Protein AF-A0A3G1KU27-F1 (afdb_monomer_lite)

Organism: Formimonas warabiya (NCBI:txid1761012)

Foldseek 3Di:
DDPPDVVVLVVVLVVCVVVVVLVVSVVSLVVSLVVCPPDDCLVVQLVSLQVVLVSCVVVLVQVSSLVSLQSSVVSVHPVVVSVVCQCVPFPVVCPVLLQVLLVVLCVLCVVQEADDDDHLVLQQWGWGDSDLFKTWIAGNVVRHTPGMGGNCCLVVVPAEDAPPDFPDPPFAEEEEQPLDLVVVSNHVVNQPPHQAEYEHCCCSHNSSCSSRPPCSVSRNRYHYYPHLVSVLVVCQVCLQDDQGPRYDDDDPVVVVVVVVSSVVSVVQCVDPVNPDPHPDDDDDPDDPDPVVVVVVVVVVVVVPPD

Secondary structure (DSSP, 8-state):
-----HHHHHHHHHHHHHTT-HHHHHHHHHHHHHHHTTSS-HHHHHHHHHHHHHHHHHTT-HHHHHHHHHHHHHTTSSHHHHHHHHIIIIIGGGHHHHHHHHHHHHHHHTTTEESPPPPGGG-SEEEEEEETTEEEEEETTTTEEEEEEEHHHHHHT--PPP--S-S-TTS-EEEES---HHHHHHHHGGGTTS-EEEE-S-HHHHHHGGGSTTTHHHHTTEEEESSHHHHHHHHHH-TTSPPP-EEES--HHHHHHHHHHHHHHHHHHTSTTT--SSS--------TTTHHHHHHHHHHHHHH--

pLDDT: mean 85.69, std 13.05, range [35.94, 98.38]

Sequence (306 aa):
MMNIDIDKGFDRINDFIQNGKIYEACAEFQNLIKIADTEKDKEHLAIFYYEYAILLFHNKSYEESVKMLIAAYDLDYMKDQILEMIYDCFIDPNKEEFEDTYKINLQAFDSNYFGEKIVFKDLLLDFIPVTDNRYFVFDKEENSFKGLLDITDIKEGTKQYVVENLQDEFSDFLFVDIWDVRKLNQYKQSLQGYGIYCLMNYPGKMLAFLKIPSIISFFSDMIVFGSDEKLYHYFYNRKEVYLPRNIAGLDQSRRAEINELIDKIHQYRLTPEGRTDSNVLLSICIPSYNRGHRALESVYSLQNMK

Radius of gyration: 28.03 Å; chains: 1; bounding box: 60×52×94 Å

Structure (mmCIF, N/CA/C/O backbone):
data_AF-A0A3G1KU27-F1
#
_entry.id   AF-A0A3G1KU27-F1
#
loop_
_atom_site.group_PDB
_atom_site.id
_atom_site.type_symbol
_atom_site.label_atom_id
_atom_site.label_alt_id
_atom_site.label_comp_id
_atom_site.label_asym_id
_atom_site.label_entity_id
_atom_site.label_seq_id
_atom_site.pdbx_PDB_ins_code
_atom_site.Cartn_x
_atom_site.Cartn_y
_atom_site.Cartn_z
_atom_site.occupancy
_atom_site.B_iso_or_equiv
_atom_site.auth_seq_id
_atom_site.auth_comp_id
_atom_site.auth_asym_id
_atom_site.auth_atom_id
_atom_site.pdbx_PDB_model_num
ATOM 1 N N . MET A 1 1 ? 15.320 26.236 -33.649 1.00 35.94 1 MET A N 1
ATOM 2 C CA . MET A 1 1 ? 14.873 24.960 -33.055 1.00 35.94 1 MET A CA 1
ATOM 3 C C . MET A 1 1 ? 15.364 23.857 -33.964 1.00 35.94 1 MET A C 1
ATOM 5 O O . MET A 1 1 ? 15.039 23.879 -35.143 1.00 35.94 1 MET A O 1
ATOM 9 N N . MET A 1 2 ? 16.262 23.013 -33.469 1.00 36.03 2 MET A N 1
ATOM 10 C CA . MET A 1 2 ? 16.854 21.930 -34.246 1.00 36.03 2 MET A CA 1
ATOM 11 C C . MET A 1 2 ? 15.900 20.739 -34.149 1.00 36.03 2 MET A C 1
ATOM 13 O O . MET A 1 2 ? 15.701 20.229 -33.052 1.00 36.03 2 MET A O 1
ATOM 17 N N . ASN A 1 3 ? 15.275 20.356 -35.266 1.00 43.47 3 ASN A N 1
ATOM 18 C CA . ASN A 1 3 ? 14.568 19.080 -35.386 1.00 43.47 3 ASN A CA 1
ATOM 19 C C . ASN A 1 3 ? 15.622 17.984 -35.204 1.00 43.47 3 ASN A C 1
ATOM 21 O O . ASN A 1 3 ? 16.373 17.688 -36.136 1.00 43.47 3 ASN A O 1
ATOM 25 N N . ILE A 1 4 ? 15.761 17.466 -33.986 1.00 54.78 4 ILE A N 1
ATOM 26 C CA . ILE A 1 4 ? 16.507 16.233 -33.763 1.00 54.78 4 ILE A CA 1
ATOM 27 C C . ILE A 1 4 ? 15.584 15.124 -34.246 1.00 54.78 4 ILE A C 1
ATOM 29 O O . ILE A 1 4 ? 14.514 14.899 -33.696 1.00 54.78 4 ILE A O 1
ATOM 33 N N . ASP A 1 5 ? 15.998 14.524 -35.350 1.00 72.56 5 ASP A N 1
ATOM 34 C CA . ASP A 1 5 ? 15.375 13.362 -35.956 1.00 72.56 5 ASP A CA 1
ATOM 35 C C . ASP A 1 5 ? 15.600 12.164 -35.023 1.00 72.56 5 ASP A C 1
ATOM 37 O O . ASP A 1 5 ? 16.751 11.779 -34.791 1.00 72.56 5 ASP A O 1
ATOM 41 N N . ILE A 1 6 ? 14.525 11.651 -34.418 1.00 70.62 6 ILE A N 1
ATOM 42 C CA . ILE A 1 6 ? 14.570 10.578 -33.412 1.00 70.62 6 ILE A CA 1
ATOM 43 C C . ILE A 1 6 ? 15.270 9.337 -33.982 1.00 70.62 6 ILE A C 1
ATOM 45 O O . ILE A 1 6 ? 16.094 8.737 -33.290 1.00 70.62 6 ILE A O 1
ATOM 49 N N . ASP A 1 7 ? 15.062 9.042 -35.267 1.00 72.44 7 ASP A N 1
ATOM 50 C CA . ASP A 1 7 ? 15.690 7.920 -35.973 1.00 72.44 7 ASP A CA 1
ATOM 51 C C . ASP A 1 7 ? 17.223 8.042 -35.989 1.00 72.44 7 ASP A C 1
ATOM 53 O O . ASP A 1 7 ? 17.948 7.096 -35.680 1.00 72.44 7 ASP A O 1
ATOM 57 N N . LYS A 1 8 ? 17.751 9.252 -36.221 1.00 79.69 8 LYS A N 1
ATOM 58 C CA . LYS A 1 8 ? 19.203 9.513 -36.139 1.00 79.69 8 LYS A CA 1
ATOM 59 C C . LYS A 1 8 ? 19.731 9.458 -34.710 1.00 79.69 8 LYS A C 1
ATOM 61 O O . LYS A 1 8 ? 20.927 9.257 -34.494 1.00 79.69 8 LYS A O 1
ATOM 66 N N . GLY A 1 9 ? 18.868 9.699 -33.728 1.00 80.50 9 GLY A N 1
ATOM 67 C CA . GLY A 1 9 ? 19.166 9.463 -32.321 1.00 80.50 9 GLY A CA 1
ATOM 68 C C . GLY A 1 9 ? 19.422 7.982 -32.051 1.00 80.50 9 GLY A C 1
ATOM 69 O O . GLY A 1 9 ? 20.462 7.638 -31.489 1.00 80.50 9 GLY A O 1
ATOM 70 N N . PHE A 1 10 ? 18.531 7.111 -32.529 1.00 75.19 10 PHE A N 1
ATOM 71 C CA . PHE A 1 10 ? 18.668 5.659 -32.398 1.00 75.19 10 PHE A CA 1
ATOM 72 C C . PHE A 1 10 ? 19.908 5.105 -33.095 1.00 75.19 10 PHE A C 1
ATOM 74 O O . PHE A 1 10 ? 20.623 4.298 -32.503 1.00 75.19 10 PHE A O 1
ATOM 81 N N . ASP A 1 11 ? 20.225 5.578 -34.301 1.00 83.44 11 ASP A N 1
ATOM 82 C CA . ASP A 1 11 ? 21.450 5.165 -34.996 1.00 83.44 11 ASP A CA 1
ATOM 83 C C . ASP A 1 11 ? 22.709 5.475 -34.168 1.00 83.44 11 ASP A C 1
ATOM 85 O O . ASP A 1 11 ? 23.617 4.648 -34.065 1.00 83.44 11 ASP A O 1
ATOM 89 N N . ARG A 1 12 ? 22.751 6.649 -33.523 1.00 85.94 12 ARG A N 1
ATOM 90 C CA . ARG A 1 12 ? 23.871 7.052 -32.656 1.00 85.94 12 ARG A CA 1
ATOM 91 C C . ARG A 1 12 ? 23.946 6.221 -31.383 1.00 85.94 12 ARG A C 1
ATOM 93 O O . ARG A 1 12 ? 25.037 5.830 -30.980 1.00 85.94 12 ARG A O 1
ATOM 100 N N . ILE A 1 13 ? 22.803 5.934 -30.770 1.00 84.19 13 ILE A N 1
ATOM 101 C CA . ILE A 1 13 ? 22.718 5.041 -29.612 1.00 84.19 13 ILE A CA 1
ATOM 102 C C . ILE A 1 13 ? 23.256 3.653 -29.968 1.00 84.19 13 ILE A C 1
ATOM 104 O O . ILE A 1 13 ? 24.097 3.121 -29.244 1.00 84.19 13 ILE A O 1
ATOM 108 N N . ASN A 1 14 ? 22.819 3.087 -31.093 1.00 82.00 14 ASN A N 1
ATOM 109 C CA . ASN A 1 14 ? 23.258 1.772 -31.546 1.00 82.00 14 ASN A CA 1
ATOM 110 C C . ASN A 1 14 ? 24.765 1.745 -31.826 1.00 82.00 14 ASN A C 1
ATOM 112 O O . ASN A 1 14 ? 25.441 0.809 -31.398 1.00 82.00 14 ASN A O 1
ATOM 116 N N . ASP A 1 15 ? 25.312 2.783 -32.464 1.00 88.44 15 ASP A N 1
ATOM 117 C CA . ASP A 1 15 ? 26.761 2.928 -32.649 1.00 88.44 15 ASP A CA 1
ATOM 118 C C . ASP A 1 15 ? 27.500 2.991 -31.301 1.00 88.44 15 ASP A C 1
ATOM 120 O O . ASP A 1 15 ? 28.511 2.314 -31.105 1.00 88.44 15 ASP A O 1
ATOM 124 N N . PHE A 1 16 ? 26.985 3.741 -30.324 1.00 88.25 16 PHE A N 1
ATOM 125 C CA . PHE A 1 16 ? 27.579 3.789 -28.990 1.00 88.25 16 PHE A CA 1
ATOM 126 C C . PHE A 1 16 ? 27.557 2.429 -28.290 1.00 88.25 16 PHE A C 1
ATOM 128 O O . PHE A 1 16 ? 28.590 2.011 -27.762 1.00 88.25 16 PHE A O 1
ATOM 135 N N . ILE A 1 17 ? 26.435 1.708 -28.333 1.00 82.31 17 ILE A N 1
ATOM 136 C CA . ILE A 1 17 ? 26.312 0.367 -27.745 1.00 82.31 17 ILE A CA 1
ATOM 137 C C . ILE A 1 17 ? 27.295 -0.604 -28.411 1.00 82.31 17 ILE A C 1
ATOM 139 O O . ILE A 1 17 ? 28.055 -1.274 -27.712 1.00 82.31 17 ILE A O 1
ATOM 143 N N . GLN A 1 18 ? 27.345 -0.641 -29.748 1.00 85.00 18 GLN A N 1
ATOM 144 C CA . GLN A 1 18 ? 28.255 -1.518 -30.498 1.00 85.00 18 GLN A CA 1
ATOM 145 C C . GLN A 1 18 ? 29.732 -1.234 -30.197 1.00 85.00 18 GLN A C 1
ATOM 147 O O . GLN A 1 18 ? 30.550 -2.152 -30.179 1.00 85.00 18 GLN A O 1
ATOM 152 N N . ASN A 1 19 ? 30.071 0.024 -29.909 1.00 87.50 19 ASN A N 1
ATOM 153 C CA . ASN A 1 19 ? 31.423 0.446 -29.552 1.00 87.50 19 ASN A CA 1
ATOM 154 C C . ASN A 1 19 ? 31.713 0.407 -28.036 1.00 87.50 19 ASN A C 1
ATOM 156 O O . ASN A 1 19 ? 32.759 0.897 -27.606 1.00 87.50 19 ASN A O 1
ATOM 160 N N . GLY A 1 20 ? 30.809 -0.137 -27.210 1.00 82.38 20 GLY A N 1
ATOM 161 C CA . GLY A 1 20 ? 30.979 -0.232 -25.753 1.00 82.38 20 GLY A CA 1
ATOM 162 C C . GLY A 1 20 ? 30.915 1.109 -25.004 1.00 82.38 20 GLY A C 1
ATOM 163 O O . GLY A 1 20 ? 31.308 1.188 -23.840 1.00 82.38 20 GLY A O 1
ATOM 164 N N . LYS A 1 21 ? 30.420 2.170 -25.648 1.00 86.19 21 LYS A N 1
ATOM 165 C CA . LYS A 1 21 ? 30.269 3.531 -25.107 1.00 86.19 21 LYS A CA 1
ATOM 166 C C . LYS A 1 21 ? 28.936 3.690 -24.377 1.00 86.19 21 LYS A C 1
ATOM 168 O O . LYS A 1 21 ? 28.044 4.427 -24.788 1.00 86.19 21 LYS A O 1
ATOM 173 N N . ILE A 1 22 ? 28.779 2.928 -23.299 1.00 79.50 22 ILE A N 1
ATOM 174 C CA . ILE A 1 22 ? 27.507 2.796 -22.577 1.00 79.50 22 ILE A CA 1
ATOM 175 C C . ILE A 1 22 ? 27.046 4.128 -21.973 1.00 79.50 22 ILE A C 1
ATOM 177 O O . ILE A 1 22 ? 25.865 4.451 -22.041 1.00 79.50 22 ILE A O 1
ATOM 181 N N . TYR A 1 23 ? 27.957 4.933 -21.420 1.00 81.81 23 TYR A N 1
ATOM 182 C CA . TYR A 1 23 ? 27.595 6.216 -20.809 1.00 81.81 23 TYR A CA 1
ATOM 183 C C . TYR A 1 23 ? 27.079 7.221 -21.841 1.00 81.81 23 TYR A C 1
ATOM 185 O O . TYR A 1 23 ? 26.105 7.927 -21.585 1.00 81.81 23 TYR A O 1
ATOM 193 N N . GLU A 1 24 ? 27.709 7.268 -23.011 1.00 85.25 24 GLU A N 1
ATOM 194 C CA . GLU A 1 24 ? 27.294 8.105 -24.130 1.00 85.25 24 GLU A CA 1
ATOM 195 C C . GLU A 1 24 ? 25.955 7.643 -24.702 1.00 85.25 24 GLU A C 1
ATOM 197 O O . GLU A 1 24 ? 25.100 8.485 -24.975 1.00 85.25 24 GLU A O 1
ATOM 202 N N . ALA A 1 25 ? 25.737 6.325 -24.794 1.00 81.62 25 ALA A N 1
ATOM 203 C CA . ALA A 1 25 ? 24.431 5.769 -25.126 1.00 81.62 25 ALA A CA 1
ATOM 204 C C . ALA A 1 25 ? 23.375 6.260 -24.126 1.00 81.62 25 ALA A C 1
ATOM 206 O O . ALA A 1 25 ? 22.407 6.889 -24.540 1.00 81.62 25 ALA A O 1
ATOM 207 N N . CYS A 1 26 ? 23.584 6.070 -22.817 1.00 77.94 26 CYS A N 1
ATOM 208 C CA . CYS A 1 26 ? 22.651 6.509 -21.771 1.00 77.94 26 CYS A CA 1
ATOM 209 C C . CYS A 1 26 ? 22.360 8.020 -21.815 1.00 77.94 26 CYS A C 1
ATOM 211 O O . CYS A 1 26 ? 21.219 8.442 -21.620 1.00 77.94 26 CYS A O 1
ATOM 213 N N . ALA A 1 27 ? 23.375 8.849 -22.069 1.00 84.12 27 ALA A N 1
ATOM 214 C CA . ALA A 1 27 ? 23.204 10.296 -22.177 1.00 84.12 27 ALA A CA 1
ATOM 215 C C . ALA A 1 27 ? 22.364 10.683 -23.405 1.00 84.12 27 ALA A C 1
ATOM 217 O O . ALA A 1 27 ? 21.483 11.540 -23.307 1.00 84.12 27 ALA A O 1
ATOM 218 N N . GLU A 1 28 ? 22.604 10.033 -24.547 1.00 84.44 28 GLU A N 1
ATOM 219 C CA . GLU A 1 28 ? 21.802 10.235 -25.754 1.00 84.44 28 GLU A CA 1
ATOM 220 C C . GLU A 1 28 ? 20.365 9.744 -25.544 1.00 84.44 28 GLU A C 1
ATOM 222 O O . GLU A 1 28 ? 19.430 10.465 -25.897 1.00 84.44 28 GLU A O 1
ATOM 227 N N . PHE A 1 29 ? 20.180 8.604 -24.860 1.00 80.00 29 PHE A N 1
ATOM 228 C CA . PHE A 1 29 ? 18.868 8.137 -24.418 1.00 80.00 29 PHE A CA 1
ATOM 229 C C . PHE A 1 29 ? 18.141 9.270 -23.643 1.00 80.00 29 PHE A C 1
ATOM 231 O O . PHE A 1 29 ? 17.074 9.744 -24.044 1.00 80.00 29 PHE A O 1
ATOM 238 N N . GLN A 1 30 ? 18.729 9.797 -22.571 1.00 78.81 30 GLN A N 1
ATOM 239 C CA . GLN A 1 30 ? 18.086 10.846 -21.764 1.00 78.81 30 GLN A CA 1
ATOM 240 C C . GLN A 1 30 ? 17.722 12.118 -22.546 1.00 78.81 30 GLN A C 1
ATOM 242 O O . GLN A 1 30 ? 16.742 12.791 -22.210 1.00 78.81 30 GLN A O 1
ATOM 247 N N . ASN A 1 31 ? 18.504 12.473 -23.566 1.00 81.19 31 ASN A N 1
ATOM 248 C CA . ASN A 1 31 ? 18.214 13.626 -24.411 1.00 81.19 31 ASN A CA 1
ATOM 249 C C . ASN A 1 31 ? 16.997 13.385 -25.309 1.00 81.19 31 ASN A C 1
ATOM 251 O O . ASN A 1 31 ? 16.164 14.282 -25.430 1.00 81.19 31 ASN A O 1
ATOM 255 N N . LEU A 1 32 ? 16.865 12.189 -25.890 1.00 77.12 32 LEU A N 1
ATOM 256 C CA . LEU A 1 32 ? 15.729 11.846 -26.748 1.00 77.12 32 LEU A CA 1
ATOM 257 C C . LEU A 1 32 ? 14.405 11.820 -25.975 1.00 77.12 32 LEU A C 1
ATOM 259 O O . LEU A 1 32 ? 13.424 12.370 -26.473 1.00 77.12 32 LEU A O 1
ATOM 263 N N . ILE A 1 33 ? 14.388 11.314 -24.732 1.00 74.50 33 ILE A N 1
ATOM 264 C CA . ILE A 1 33 ? 13.186 11.335 -23.868 1.00 74.50 33 ILE A CA 1
ATOM 265 C C . ILE A 1 33 ? 12.623 12.753 -23.735 1.00 74.50 33 ILE A C 1
ATOM 267 O O . ILE A 1 33 ? 11.424 12.971 -23.884 1.00 74.50 33 ILE A O 1
ATOM 271 N N . LYS A 1 34 ? 13.491 13.738 -23.471 1.00 76.06 34 LYS A N 1
ATOM 272 C CA . LYS A 1 34 ? 13.074 15.135 -23.262 1.00 76.06 34 LYS A CA 1
ATOM 273 C C . LYS A 1 34 ? 12.456 15.767 -24.508 1.00 76.06 34 LYS A C 1
ATOM 275 O O . LYS A 1 34 ? 11.727 16.746 -24.388 1.00 76.06 34 LYS A O 1
ATOM 280 N N . ILE A 1 35 ? 12.799 15.263 -25.691 1.00 72.31 35 ILE A N 1
ATOM 281 C CA . ILE A 1 35 ? 12.358 15.805 -26.979 1.00 72.31 35 ILE A CA 1
ATOM 282 C C . ILE A 1 35 ? 11.055 15.125 -27.428 1.00 72.31 35 ILE A C 1
ATOM 284 O O . ILE A 1 35 ? 10.151 15.804 -27.913 1.00 72.31 35 ILE A O 1
ATOM 288 N N . ALA A 1 36 ? 10.936 13.810 -27.220 1.00 65.50 36 ALA A N 1
ATOM 289 C CA . ALA A 1 36 ? 9.804 12.989 -27.660 1.00 65.50 36 ALA A CA 1
ATOM 290 C C . ALA A 1 36 ? 8.456 13.319 -26.976 1.00 65.50 36 ALA A C 1
ATOM 292 O O . ALA A 1 36 ? 7.399 12.949 -27.483 1.00 65.50 36 ALA A O 1
ATOM 293 N N . ASP A 1 37 ? 8.465 14.060 -25.865 1.00 63.25 37 ASP A N 1
ATOM 294 C CA . ASP A 1 37 ? 7.280 14.434 -25.069 1.00 63.25 37 ASP A CA 1
ATOM 295 C C . ASP A 1 37 ? 6.324 15.445 -25.765 1.00 63.25 37 ASP A C 1
ATOM 297 O O . ASP A 1 37 ? 5.385 15.951 -25.160 1.00 63.25 37 ASP A O 1
ATOM 301 N N . THR A 1 38 ? 6.541 15.778 -27.047 1.00 60.56 38 THR A N 1
ATOM 302 C CA . THR A 1 38 ? 5.885 16.913 -27.739 1.00 60.56 38 THR A CA 1
ATOM 303 C C . THR A 1 38 ? 4.943 16.550 -28.906 1.00 60.56 38 THR A C 1
ATOM 305 O O . THR A 1 38 ? 4.697 17.375 -29.775 1.00 60.56 38 THR A O 1
ATOM 308 N N . GLU A 1 39 ? 4.310 15.371 -28.863 1.00 55.62 39 GLU A N 1
ATOM 309 C CA . GLU A 1 39 ? 3.264 14.871 -29.792 1.00 55.62 39 GLU A CA 1
ATOM 310 C C . GLU A 1 39 ? 3.726 14.312 -31.157 1.00 55.62 39 GLU A C 1
ATOM 312 O O . GLU A 1 39 ? 3.732 15.003 -32.173 1.00 55.62 39 GLU A O 1
ATOM 317 N N . LYS A 1 40 ? 3.986 12.994 -31.179 1.00 54.94 40 LYS A N 1
ATOM 318 C CA . LYS A 1 40 ? 3.601 11.987 -32.210 1.00 54.94 40 LYS A CA 1
ATOM 319 C C . LYS A 1 40 ? 4.294 10.633 -32.004 1.00 54.94 40 LYS A C 1
ATOM 321 O O . LYS A 1 40 ? 3.923 9.664 -32.655 1.00 54.94 40 LYS A O 1
ATOM 326 N N . ASP A 1 41 ? 5.210 10.549 -31.045 1.00 69.56 41 ASP A N 1
ATOM 327 C CA . ASP A 1 41 ? 6.170 9.449 -30.924 1.00 69.56 41 ASP A CA 1
ATOM 328 C C . ASP A 1 41 ? 5.937 8.518 -29.734 1.00 69.56 41 ASP A C 1
ATOM 330 O O . ASP A 1 41 ? 6.886 7.960 -29.203 1.00 69.56 41 ASP A O 1
ATOM 334 N N . LYS A 1 42 ? 4.691 8.312 -29.286 1.00 73.88 42 LYS A N 1
ATOM 335 C CA . LYS A 1 42 ? 4.436 7.420 -28.135 1.00 73.88 42 LYS A CA 1
ATOM 336 C C . LYS A 1 42 ? 4.941 5.995 -28.372 1.00 73.88 42 LYS A C 1
ATOM 338 O O . LYS A 1 42 ? 5.500 5.406 -27.460 1.00 73.88 42 LYS A O 1
ATOM 343 N N . GLU A 1 43 ? 4.787 5.474 -29.587 1.00 79.06 43 GLU A N 1
ATOM 344 C CA . GLU A 1 43 ? 5.274 4.139 -29.952 1.00 79.06 43 GLU A CA 1
ATOM 345 C C . GLU A 1 43 ? 6.810 4.080 -29.951 1.00 79.06 43 GLU A C 1
ATOM 347 O O . GLU A 1 43 ? 7.388 3.241 -29.263 1.00 79.06 43 GLU A O 1
ATOM 352 N N . HIS A 1 44 ? 7.481 5.029 -30.614 1.00 77.06 44 HIS A N 1
ATOM 353 C CA . HIS A 1 44 ? 8.946 5.132 -30.593 1.00 77.06 44 HIS A CA 1
ATOM 354 C C . HIS A 1 44 ? 9.494 5.346 -29.180 1.00 77.06 44 HIS A C 1
ATOM 356 O O . HIS A 1 44 ? 10.505 4.754 -28.819 1.00 77.06 44 HIS A O 1
ATOM 362 N N . LEU A 1 45 ? 8.817 6.156 -28.366 1.00 80.75 45 LEU A N 1
ATOM 363 C CA . LEU A 1 45 ? 9.182 6.419 -26.980 1.00 80.75 45 LEU A CA 1
ATOM 364 C C . LEU A 1 45 ? 9.016 5.171 -26.104 1.00 80.75 45 LEU A C 1
ATOM 366 O O . LEU A 1 45 ? 9.824 4.936 -25.210 1.00 80.75 45 LEU A O 1
ATOM 370 N N . ALA A 1 46 ? 8.004 4.348 -26.367 1.00 88.75 46 ALA A N 1
ATOM 371 C CA . ALA A 1 46 ? 7.803 3.111 -25.630 1.00 88.75 46 ALA A CA 1
ATOM 372 C C . ALA A 1 46 ? 8.852 2.046 -25.987 1.00 88.75 46 ALA A C 1
ATOM 374 O O . ALA A 1 46 ? 9.443 1.457 -25.081 1.00 88.75 46 ALA A O 1
ATOM 375 N N . ILE A 1 47 ? 9.158 1.880 -27.283 1.00 86.69 47 ILE A N 1
ATOM 376 C CA . ILE A 1 47 ? 10.281 1.052 -27.763 1.00 86.69 47 ILE A CA 1
ATOM 377 C C . ILE A 1 47 ? 11.577 1.520 -27.104 1.00 86.69 47 ILE A C 1
ATOM 379 O O . ILE A 1 47 ? 12.333 0.737 -26.538 1.00 86.69 47 ILE A O 1
ATOM 383 N N . PHE A 1 48 ? 11.804 2.828 -27.131 1.00 83.12 48 PHE A N 1
ATOM 384 C CA . PHE A 1 48 ? 12.965 3.461 -26.544 1.00 83.12 48 PHE A CA 1
ATOM 385 C C . PHE A 1 48 ? 13.107 3.150 -25.047 1.00 83.12 48 PHE A C 1
ATOM 387 O O . PHE A 1 48 ? 14.190 2.778 -24.595 1.00 83.12 48 PHE A O 1
ATOM 394 N N . TYR A 1 49 ? 12.029 3.299 -24.271 1.00 89.88 49 TYR A N 1
ATOM 395 C CA . TYR A 1 49 ? 12.053 3.018 -22.840 1.00 89.88 49 TYR A CA 1
ATOM 396 C C . TYR A 1 49 ? 12.369 1.549 -22.577 1.00 89.88 49 TYR A C 1
ATOM 398 O O . TYR A 1 49 ? 13.166 1.250 -21.689 1.00 89.88 49 TYR A O 1
ATOM 406 N N . TYR A 1 50 ? 11.799 0.645 -23.372 1.00 93.56 50 TYR A N 1
ATOM 407 C CA . TYR A 1 50 ? 12.075 -0.778 -23.268 1.00 93.56 50 TYR A CA 1
ATOM 408 C C . TYR A 1 50 ? 13.551 -1.097 -23.545 1.00 93.56 50 TYR A C 1
ATOM 410 O O . TYR A 1 50 ? 14.224 -1.651 -22.680 1.00 93.56 50 TYR A O 1
ATOM 418 N N . GLU A 1 51 ? 14.095 -0.675 -24.688 1.00 88.94 51 GLU A N 1
ATOM 419 C CA . GLU A 1 51 ? 15.502 -0.914 -25.049 1.00 88.94 51 GLU A CA 1
ATOM 420 C C . GLU A 1 51 ? 16.468 -0.307 -24.021 1.00 88.94 51 GLU A C 1
ATOM 422 O O . GLU A 1 51 ? 17.454 -0.929 -23.611 1.00 88.94 51 GLU A O 1
ATOM 427 N N . TYR A 1 52 ? 16.156 0.898 -23.533 1.00 88.12 52 TYR A N 1
ATOM 428 C CA . TYR A 1 52 ? 16.959 1.535 -22.499 1.00 88.12 52 TYR A CA 1
ATOM 429 C C . TYR A 1 52 ? 16.904 0.768 -21.177 1.00 88.12 52 TYR A C 1
ATOM 431 O O . TYR A 1 52 ? 17.922 0.637 -20.495 1.00 88.12 52 TYR A O 1
ATOM 439 N N . ALA A 1 53 ? 15.740 0.221 -20.823 1.00 94.50 53 ALA A N 1
ATOM 440 C CA . ALA A 1 53 ? 15.602 -0.625 -19.652 1.00 94.50 53 ALA A CA 1
ATOM 441 C C . ALA A 1 53 ? 16.492 -1.867 -19.743 1.00 94.50 53 ALA A C 1
ATOM 443 O O . ALA A 1 53 ? 17.197 -2.167 -18.783 1.00 94.50 53 ALA A O 1
ATOM 444 N N . ILE A 1 54 ? 16.519 -2.547 -20.894 1.00 93.69 54 ILE A N 1
ATOM 445 C CA . ILE A 1 54 ? 17.378 -3.719 -21.115 1.00 93.69 54 ILE A CA 1
ATOM 446 C C . ILE A 1 54 ? 18.857 -3.350 -20.936 1.00 93.69 54 ILE A C 1
ATOM 448 O O . ILE A 1 54 ? 19.597 -4.038 -20.226 1.00 93.69 54 ILE A O 1
ATOM 452 N N . LEU A 1 55 ? 19.289 -2.219 -21.501 1.00 88.81 55 LEU A N 1
ATOM 453 C CA . LEU A 1 55 ? 20.649 -1.715 -21.314 1.00 88.81 55 LEU A CA 1
ATOM 454 C C . LEU A 1 55 ? 20.964 -1.453 -19.831 1.00 88.81 55 LEU A C 1
ATOM 456 O O . LEU A 1 55 ? 22.014 -1.867 -19.334 1.00 88.81 55 LEU A O 1
ATOM 460 N N . LEU A 1 56 ? 20.069 -0.774 -19.110 1.00 91.00 56 LEU A N 1
ATOM 461 C CA . LEU A 1 56 ? 20.227 -0.476 -17.683 1.00 91.00 56 LEU A CA 1
ATOM 462 C C . LEU A 1 56 ? 20.279 -1.754 -16.838 1.00 91.00 56 LEU A C 1
ATOM 464 O O . LEU A 1 56 ? 21.113 -1.853 -15.934 1.00 91.00 56 LEU A O 1
ATOM 468 N N . PHE A 1 57 ? 19.453 -2.747 -17.169 1.00 94.19 57 PHE A N 1
ATOM 469 C CA . PHE A 1 57 ? 19.433 -4.052 -16.516 1.00 94.19 57 PHE A CA 1
ATOM 470 C C . PHE A 1 57 ? 20.787 -4.757 -16.632 1.00 94.19 57 PHE A C 1
ATOM 472 O O . PHE A 1 57 ? 21.370 -5.161 -15.624 1.00 94.19 57 PHE A O 1
ATOM 479 N N . HIS A 1 58 ? 21.350 -4.830 -17.843 1.00 90.94 58 HIS A N 1
ATOM 480 C CA . HIS A 1 58 ? 22.668 -5.432 -18.067 1.00 90.94 58 HIS A CA 1
ATOM 481 C C . HIS A 1 58 ? 23.802 -4.690 -17.346 1.00 90.94 58 HIS A C 1
ATOM 483 O O . HIS A 1 58 ? 24.791 -5.309 -16.949 1.00 90.94 58 HIS A O 1
ATOM 489 N N . ASN A 1 59 ? 23.640 -3.386 -17.111 1.00 89.12 59 ASN A N 1
ATOM 490 C CA . ASN A 1 59 ? 24.567 -2.571 -16.325 1.00 89.12 59 ASN A CA 1
ATOM 491 C C . ASN A 1 59 ? 24.284 -2.587 -14.811 1.00 89.12 59 ASN A C 1
ATOM 493 O O . ASN A 1 59 ? 24.931 -1.854 -14.064 1.00 89.12 59 ASN A O 1
ATOM 497 N N . LYS A 1 60 ? 23.365 -3.443 -14.338 1.00 92.75 60 LYS A N 1
ATOM 498 C CA . LYS A 1 60 ? 22.968 -3.588 -12.924 1.00 92.75 60 LYS A CA 1
ATOM 499 C C . LYS A 1 60 ? 22.337 -2.330 -12.313 1.00 92.75 60 LYS A C 1
ATOM 501 O O . LYS A 1 60 ? 22.259 -2.205 -11.092 1.00 92.75 60 LYS A O 1
ATOM 506 N N . SER A 1 61 ? 21.858 -1.405 -13.141 1.00 92.69 61 SER A N 1
ATOM 507 C CA . SER A 1 61 ? 21.066 -0.245 -12.720 1.00 92.69 61 SER A CA 1
ATOM 508 C C . SER A 1 61 ? 19.592 -0.642 -12.625 1.00 92.69 61 SER A C 1
ATOM 510 O O . SER A 1 61 ? 18.763 -0.216 -13.426 1.00 92.69 61 SER A O 1
ATOM 512 N N . TYR A 1 62 ? 19.276 -1.528 -11.677 1.00 95.44 62 TYR A N 1
ATOM 513 C CA . TYR A 1 62 ? 17.981 -2.211 -11.610 1.00 95.44 62 TYR A CA 1
ATOM 514 C C . TYR A 1 62 ? 16.795 -1.285 -11.347 1.00 95.44 62 TYR A C 1
ATOM 516 O O . TYR A 1 62 ? 15.756 -1.428 -11.985 1.00 95.44 62 TYR A O 1
ATOM 524 N N . GLU A 1 63 ? 16.935 -0.313 -10.447 1.00 95.75 63 GLU A N 1
ATOM 525 C CA . GLU A 1 63 ? 15.849 0.625 -10.163 1.00 95.75 63 GLU A CA 1
ATOM 526 C C . GLU A 1 63 ? 15.488 1.451 -11.401 1.00 95.75 63 GLU A C 1
ATOM 528 O O . GLU A 1 63 ? 14.320 1.554 -11.767 1.00 95.75 63 GLU A O 1
ATOM 533 N N . GLU A 1 64 ? 16.489 2.014 -12.070 1.00 94.12 64 GLU A N 1
ATOM 534 C CA . GLU A 1 64 ? 16.333 2.787 -13.299 1.00 94.12 64 GLU A CA 1
ATOM 535 C C . GLU A 1 64 ? 15.789 1.913 -14.428 1.00 94.12 64 GLU A C 1
ATOM 537 O O . GLU A 1 64 ? 14.896 2.348 -15.151 1.00 94.12 64 GLU A O 1
ATOM 542 N N . SER A 1 65 ? 16.261 0.670 -14.540 1.00 96.56 65 SER A N 1
ATOM 543 C CA . SER A 1 65 ? 15.725 -0.312 -15.481 1.00 96.56 65 SER A CA 1
ATOM 544 C C . SER A 1 65 ? 14.227 -0.519 -15.270 1.00 96.56 65 SER A C 1
ATOM 546 O O . SER A 1 65 ? 13.463 -0.393 -16.222 1.00 96.56 65 SER A O 1
ATOM 548 N N . VAL A 1 66 ? 13.786 -0.798 -14.040 1.00 97.88 66 VAL A N 1
ATOM 549 C CA . VAL A 1 66 ? 12.362 -1.019 -13.750 1.00 97.88 66 VAL A CA 1
ATOM 550 C C . VAL A 1 66 ? 11.549 0.254 -13.996 1.00 97.88 66 VAL A C 1
ATOM 552 O O . VAL A 1 66 ? 10.471 0.165 -14.573 1.00 97.88 66 VAL A O 1
ATOM 555 N N . LYS A 1 67 ? 12.067 1.450 -13.668 1.00 96.81 67 LYS A N 1
ATOM 556 C CA . LYS A 1 67 ? 11.399 2.724 -14.018 1.00 96.81 67 LYS A CA 1
ATOM 557 C C . LYS A 1 67 ? 11.135 2.835 -15.519 1.00 96.81 67 LYS A C 1
ATOM 559 O O . LYS A 1 67 ? 10.057 3.273 -15.908 1.00 96.81 67 LYS A O 1
ATOM 564 N N . MET A 1 68 ? 12.109 2.467 -16.350 1.00 95.62 68 MET A N 1
ATOM 565 C CA . MET A 1 68 ? 11.959 2.524 -17.805 1.00 95.62 68 MET A CA 1
ATOM 566 C C . MET A 1 68 ? 11.004 1.437 -18.322 1.00 95.62 68 MET A C 1
ATOM 568 O O . MET A 1 68 ? 10.166 1.737 -19.165 1.00 95.62 68 MET A O 1
ATOM 572 N N . LEU A 1 69 ? 11.022 0.223 -17.759 1.00 97.88 69 LEU A N 1
ATOM 573 C CA . LEU A 1 69 ? 10.014 -0.804 -18.072 1.00 97.88 69 LEU A CA 1
ATOM 574 C C . LEU A 1 69 ? 8.591 -0.334 -17.749 1.00 97.88 69 LEU A C 1
ATOM 576 O O . LEU A 1 69 ? 7.694 -0.503 -18.567 1.00 97.88 69 LEU A O 1
ATOM 580 N N . ILE A 1 70 ? 8.389 0.295 -16.588 1.00 97.69 70 ILE A N 1
ATOM 581 C CA . ILE A 1 70 ? 7.095 0.870 -16.197 1.00 97.69 70 ILE A CA 1
ATOM 582 C C . ILE A 1 70 ? 6.676 1.960 -17.189 1.00 97.69 70 ILE A C 1
ATOM 584 O O . ILE A 1 70 ? 5.535 1.972 -17.636 1.00 97.69 70 ILE A O 1
ATOM 588 N N . ALA A 1 71 ? 7.600 2.836 -17.593 1.00 94.44 71 ALA A N 1
ATOM 589 C CA . ALA A 1 71 ? 7.310 3.883 -18.569 1.00 94.44 71 ALA A CA 1
ATOM 590 C C . ALA A 1 71 ? 6.902 3.315 -19.944 1.00 94.44 71 ALA A C 1
ATOM 592 O O . ALA A 1 71 ? 5.979 3.835 -20.568 1.00 94.44 71 ALA A O 1
ATOM 593 N N . ALA A 1 72 ? 7.542 2.234 -20.405 1.00 95.38 72 ALA A N 1
ATOM 594 C CA . ALA A 1 72 ? 7.129 1.520 -21.615 1.00 95.38 72 ALA A CA 1
ATOM 595 C C . ALA A 1 72 ? 5.753 0.847 -21.443 1.00 95.38 72 ALA A C 1
ATOM 597 O O . ALA A 1 72 ? 4.890 0.964 -22.314 1.00 95.38 72 ALA A O 1
ATOM 598 N N . TYR A 1 73 ? 5.520 0.203 -20.296 1.00 97.31 73 TYR A N 1
ATOM 599 C CA . TYR A 1 73 ? 4.252 -0.444 -19.957 1.00 97.31 73 TYR A CA 1
ATOM 600 C C . TYR A 1 73 ? 3.080 0.546 -19.949 1.00 97.31 73 TYR A C 1
ATOM 602 O O . TYR A 1 73 ? 2.024 0.266 -20.517 1.00 97.31 73 TYR A O 1
ATOM 610 N N . ASP A 1 74 ? 3.259 1.724 -19.350 1.00 94.56 74 ASP A N 1
ATOM 611 C CA . ASP A 1 74 ? 2.233 2.771 -19.272 1.00 94.56 74 ASP A CA 1
ATOM 612 C C . ASP A 1 74 ? 1.887 3.361 -20.654 1.00 94.56 74 ASP A C 1
ATOM 614 O O . ASP A 1 74 ? 0.799 3.909 -20.847 1.00 94.56 74 ASP A O 1
ATOM 618 N N . LEU A 1 75 ? 2.779 3.198 -21.637 1.00 92.69 75 LEU A N 1
ATOM 619 C CA . LEU A 1 75 ? 2.545 3.516 -23.049 1.00 92.69 75 LEU A CA 1
ATOM 620 C C . LEU A 1 75 ? 1.931 2.352 -23.851 1.00 92.69 75 LEU A C 1
ATOM 622 O O . LEU A 1 75 ? 1.854 2.439 -25.074 1.00 92.69 75 LEU A O 1
ATOM 626 N N . ASP A 1 76 ? 1.456 1.299 -23.180 1.00 94.19 76 ASP A N 1
ATOM 627 C CA . ASP A 1 76 ? 0.818 0.115 -23.781 1.00 94.19 76 ASP A CA 1
ATOM 628 C C . ASP A 1 76 ? 1.750 -0.750 -24.648 1.00 94.19 76 ASP A C 1
ATOM 630 O O . ASP A 1 76 ? 1.299 -1.544 -25.472 1.00 94.19 76 ASP A O 1
ATOM 634 N N . TYR A 1 77 ? 3.065 -0.636 -24.447 1.00 94.75 77 TYR A N 1
ATOM 635 C CA . TYR A 1 77 ? 4.056 -1.381 -25.218 1.00 94.75 77 TYR A CA 1
ATOM 636 C C . TYR A 1 77 ? 4.427 -2.699 -24.548 1.00 94.75 77 TYR A C 1
ATOM 638 O O . TYR A 1 77 ? 4.839 -2.706 -23.392 1.00 94.75 77 TYR A O 1
ATOM 646 N N . MET A 1 78 ? 4.304 -3.807 -25.291 1.00 95.62 78 MET A N 1
ATOM 647 C CA . MET A 1 78 ? 4.781 -5.148 -24.907 1.00 95.62 78 MET A CA 1
ATOM 648 C C . MET A 1 78 ? 4.483 -5.530 -23.446 1.00 95.62 78 MET A C 1
ATOM 650 O O . MET A 1 78 ? 5.327 -6.089 -22.746 1.00 95.62 78 MET A O 1
ATOM 654 N N . LYS A 1 79 ? 3.278 -5.197 -22.965 1.00 96.94 79 LYS A N 1
ATOM 655 C CA . LYS A 1 79 ? 2.914 -5.308 -21.546 1.00 96.94 79 LYS A CA 1
ATOM 656 C C . LYS A 1 79 ? 3.174 -6.695 -20.968 1.00 96.94 79 LYS A C 1
ATOM 658 O O . LYS A 1 79 ? 3.743 -6.794 -19.885 1.00 96.94 79 LYS A O 1
ATOM 663 N N . ASP A 1 80 ? 2.802 -7.739 -21.701 1.00 97.62 80 ASP A N 1
ATOM 664 C CA . ASP A 1 80 ? 2.967 -9.121 -21.252 1.00 97.62 80 ASP A CA 1
ATOM 665 C C . ASP A 1 80 ? 4.448 -9.498 -21.133 1.00 97.62 80 ASP A C 1
ATOM 667 O O . ASP A 1 80 ? 4.848 -10.048 -20.113 1.00 97.62 80 ASP A O 1
ATOM 671 N N . GLN A 1 81 ? 5.283 -9.131 -22.113 1.00 97.81 81 GLN A N 1
ATOM 672 C CA . GLN A 1 81 ? 6.723 -9.414 -22.070 1.00 97.81 81 GLN A CA 1
ATOM 673 C C . GLN A 1 81 ? 7.438 -8.605 -20.985 1.00 97.81 81 GLN A C 1
ATOM 675 O O . GLN A 1 81 ? 8.375 -9.093 -20.355 1.00 97.81 81 GLN A O 1
ATOM 680 N N . ILE A 1 82 ? 7.008 -7.361 -20.757 1.00 98.25 82 ILE A N 1
ATOM 681 C CA . ILE A 1 82 ? 7.532 -6.533 -19.668 1.00 98.25 82 ILE A CA 1
ATOM 682 C C . ILE A 1 82 ? 7.201 -7.170 -18.319 1.00 98.25 82 ILE A C 1
ATOM 684 O O . ILE A 1 82 ? 8.073 -7.249 -17.455 1.00 98.25 82 ILE A O 1
ATOM 688 N N . LEU A 1 83 ? 5.963 -7.635 -18.132 1.00 98.31 83 LEU A N 1
ATOM 689 C CA . LEU A 1 83 ? 5.577 -8.326 -16.907 1.00 98.31 83 LEU A CA 1
ATOM 690 C C . LEU A 1 83 ? 6.339 -9.642 -16.755 1.00 98.31 83 LEU A C 1
ATOM 692 O O . LEU A 1 83 ? 6.901 -9.858 -15.691 1.00 98.31 83 LEU A O 1
ATOM 696 N N . GLU A 1 84 ? 6.435 -10.470 -17.794 1.00 98.25 84 GLU A N 1
ATOM 697 C CA . GLU A 1 84 ? 7.219 -11.714 -17.772 1.00 98.25 84 GLU A CA 1
ATOM 698 C C . GLU A 1 84 ? 8.661 -11.449 -17.317 1.00 98.25 84 GLU A C 1
ATOM 700 O O . GLU A 1 84 ? 9.111 -12.021 -16.328 1.00 98.25 84 GLU A O 1
ATOM 705 N N . MET A 1 85 ? 9.339 -10.470 -17.925 1.00 97.38 85 MET A N 1
ATOM 706 C CA . MET A 1 85 ? 10.687 -10.065 -17.519 1.00 97.38 85 MET A CA 1
ATOM 707 C C . MET A 1 85 ? 10.742 -9.603 -16.055 1.00 97.38 85 MET A C 1
ATOM 709 O O . MET A 1 85 ? 11.666 -9.973 -15.328 1.00 97.38 85 MET A O 1
ATOM 713 N N . ILE A 1 86 ? 9.786 -8.779 -15.610 1.00 98.25 86 ILE A N 1
ATOM 714 C CA . ILE A 1 86 ? 9.737 -8.299 -14.224 1.00 98.25 86 ILE A CA 1
ATOM 715 C C . ILE A 1 86 ? 9.570 -9.471 -13.250 1.00 98.25 86 ILE A C 1
ATOM 717 O O . ILE A 1 86 ? 10.262 -9.524 -12.230 1.00 98.25 86 ILE A O 1
ATOM 721 N N . TYR A 1 87 ? 8.671 -10.406 -13.548 1.00 98.38 87 TYR A N 1
ATOM 722 C CA . TYR A 1 87 ? 8.420 -11.550 -12.682 1.00 98.38 87 TYR A CA 1
ATOM 723 C C . TYR A 1 87 ? 9.631 -12.480 -12.635 1.00 98.38 87 TYR A C 1
ATOM 725 O O . TYR A 1 87 ? 10.137 -12.732 -11.540 1.00 98.38 87 TYR A O 1
ATOM 733 N N . ASP A 1 88 ? 10.163 -12.870 -13.793 1.00 98.25 88 ASP A N 1
ATOM 734 C CA . ASP A 1 88 ? 11.302 -13.784 -13.908 1.00 98.25 88 ASP A CA 1
ATOM 735 C C . ASP A 1 88 ? 12.567 -13.233 -13.240 1.00 98.25 88 ASP A C 1
ATOM 737 O O . ASP A 1 88 ? 13.322 -13.971 -12.604 1.00 98.25 88 ASP A O 1
ATOM 741 N N . CYS A 1 89 ? 12.821 -11.928 -13.383 1.00 97.50 89 CYS A N 1
ATOM 742 C CA . CYS A 1 89 ? 14.068 -11.321 -12.920 1.00 97.50 89 CYS A CA 1
ATOM 743 C C . CYS A 1 89 ? 14.000 -10.787 -11.485 1.00 97.50 89 CYS A C 1
ATOM 745 O O . CYS A 1 89 ? 15.043 -10.706 -10.835 1.00 97.50 89 CYS A O 1
ATOM 747 N N . PHE A 1 90 ? 12.818 -10.398 -10.988 1.00 97.50 90 PHE A N 1
ATOM 748 C CA . PHE A 1 90 ? 12.698 -9.690 -9.708 1.00 97.50 90 PHE A CA 1
ATOM 749 C C . PHE A 1 90 ? 11.739 -10.337 -8.711 1.00 97.50 90 PHE A C 1
ATOM 751 O O . PHE A 1 90 ? 12.034 -10.323 -7.519 1.00 97.50 90 PHE A O 1
ATOM 758 N N . ILE A 1 91 ? 10.599 -10.881 -9.138 1.00 97.06 91 ILE A N 1
ATOM 759 C CA . ILE A 1 91 ? 9.584 -11.380 -8.194 1.00 97.06 91 ILE A CA 1
ATOM 760 C C . ILE A 1 91 ? 9.825 -12.851 -7.867 1.00 97.06 91 ILE A C 1
ATOM 762 O O . ILE A 1 91 ? 9.974 -13.198 -6.696 1.00 97.06 91 ILE A O 1
ATOM 766 N N . ASP A 1 92 ? 9.895 -13.711 -8.880 1.00 97.69 92 ASP A N 1
ATOM 767 C CA . ASP A 1 92 ? 10.019 -15.156 -8.695 1.00 97.69 92 ASP A CA 1
ATOM 768 C C . ASP A 1 92 ? 11.300 -15.572 -7.957 1.00 97.69 92 ASP A C 1
ATOM 770 O O . ASP A 1 92 ? 11.197 -16.413 -7.058 1.00 97.69 92 ASP A O 1
ATOM 774 N N . PRO A 1 93 ? 12.474 -14.949 -8.198 1.00 97.38 93 PRO A N 1
ATOM 775 C CA . PRO A 1 93 ? 13.673 -15.226 -7.409 1.00 97.38 93 PRO A CA 1
ATOM 776 C C . PRO A 1 93 ? 13.523 -14.927 -5.909 1.00 97.38 93 PRO A C 1
ATOM 778 O O . PRO A 1 93 ? 14.209 -15.543 -5.099 1.00 97.38 93 PRO A O 1
ATOM 781 N N . ASN A 1 94 ? 12.625 -14.008 -5.533 1.00 96.62 94 ASN A N 1
ATOM 782 C CA . ASN A 1 94 ? 12.406 -13.558 -4.150 1.00 96.62 94 ASN A CA 1
ATOM 783 C C . ASN A 1 94 ? 11.100 -14.104 -3.541 1.00 96.62 94 ASN A C 1
ATOM 785 O O . ASN A 1 94 ? 10.698 -13.723 -2.441 1.00 96.62 94 ASN A O 1
ATOM 789 N N . LYS A 1 95 ? 10.401 -14.996 -4.250 1.00 96.44 95 LYS A N 1
ATOM 790 C CA . LYS A 1 95 ? 9.050 -15.437 -3.887 1.00 96.44 95 LYS A CA 1
ATOM 791 C C . LYS A 1 95 ? 8.985 -16.175 -2.553 1.00 96.44 95 LYS A C 1
ATOM 793 O O . LYS A 1 95 ? 8.065 -15.927 -1.778 1.00 96.44 95 LYS A O 1
ATOM 798 N N . GLU A 1 96 ? 9.943 -17.064 -2.295 1.00 97.50 96 GLU A N 1
ATOM 799 C CA . GLU A 1 96 ? 10.019 -17.821 -1.038 1.00 97.50 96 GLU A CA 1
ATOM 800 C C . GLU A 1 96 ? 10.229 -16.877 0.154 1.00 97.50 96 GLU A C 1
ATOM 802 O O . GLU A 1 96 ? 9.488 -16.945 1.134 1.00 97.50 96 GLU A O 1
ATOM 807 N N . GLU A 1 97 ? 11.141 -15.909 0.022 1.00 96.88 97 GLU A N 1
ATOM 808 C CA . GLU A 1 97 ? 11.388 -14.894 1.049 1.00 96.88 97 GLU A CA 1
ATOM 809 C C . GLU A 1 97 ? 10.145 -14.037 1.324 1.00 96.88 97 GLU A C 1
ATOM 811 O O . GLU A 1 97 ? 9.798 -13.799 2.485 1.00 96.88 97 GLU A O 1
ATOM 816 N N . PHE A 1 98 ? 9.432 -13.604 0.279 1.00 97.69 98 PHE A N 1
ATOM 817 C CA . PHE A 1 98 ? 8.179 -12.868 0.446 1.00 97.69 98 PHE A CA 1
ATOM 818 C C . PHE A 1 98 ? 7.094 -13.700 1.127 1.00 97.69 98 PHE A C 1
ATOM 820 O O . PHE A 1 98 ? 6.337 -13.165 1.943 1.00 97.69 98 PHE A O 1
ATOM 827 N N . GLU A 1 99 ? 6.990 -14.990 0.810 1.00 98.25 99 GLU A N 1
ATOM 828 C CA . GLU A 1 99 ? 5.993 -15.871 1.415 1.00 98.25 99 GLU A CA 1
ATOM 829 C C . GLU A 1 99 ? 6.278 -16.110 2.904 1.00 98.25 99 GLU A C 1
ATOM 831 O O . GLU A 1 99 ? 5.365 -16.024 3.734 1.00 98.25 99 GLU A O 1
ATOM 836 N N . ASP A 1 100 ? 7.535 -16.354 3.263 1.00 98.12 100 ASP A N 1
ATOM 837 C CA . ASP A 1 100 ? 7.942 -16.559 4.652 1.00 98.12 100 ASP A CA 1
ATOM 838 C C . ASP A 1 100 ? 7.822 -15.276 5.476 1.00 98.12 100 ASP A C 1
ATOM 840 O O . ASP A 1 100 ? 7.265 -15.290 6.580 1.00 98.12 100 ASP A O 1
ATOM 844 N N . THR A 1 101 ? 8.236 -14.143 4.907 1.00 97.88 101 THR A N 1
ATOM 845 C CA . THR A 1 101 ? 8.066 -12.823 5.526 1.00 97.88 101 THR A CA 1
ATOM 846 C C . THR A 1 101 ? 6.591 -12.516 5.765 1.00 97.88 101 THR A C 1
ATOM 848 O O . THR A 1 101 ? 6.221 -12.089 6.862 1.00 97.88 101 THR A O 1
ATOM 851 N N . TYR A 1 102 ? 5.726 -12.806 4.787 1.00 98.12 102 TYR A N 1
ATOM 852 C CA . TYR A 1 102 ? 4.284 -12.633 4.928 1.00 98.12 102 TYR A CA 1
ATOM 853 C C . TYR A 1 102 ? 3.718 -13.444 6.097 1.00 98.12 102 TYR A C 1
ATOM 855 O O . TYR A 1 102 ? 2.972 -12.900 6.911 1.00 98.12 102 TYR A O 1
ATOM 863 N N . LYS A 1 103 ? 4.092 -14.724 6.225 1.00 97.31 103 LYS A N 1
ATOM 864 C CA . LYS A 1 103 ? 3.633 -15.591 7.324 1.00 97.31 103 LYS A CA 1
ATOM 865 C C . LYS A 1 103 ? 4.054 -15.043 8.690 1.00 97.31 103 LYS A C 1
ATOM 867 O O . LYS A 1 103 ? 3.217 -14.946 9.588 1.00 97.31 103 LYS A O 1
ATOM 872 N N . ILE A 1 104 ? 5.325 -14.662 8.833 1.00 96.94 104 ILE A N 1
ATOM 873 C CA . ILE A 1 104 ? 5.881 -14.118 10.082 1.00 96.94 104 ILE A CA 1
ATOM 874 C C . ILE A 1 104 ? 5.175 -12.812 10.457 1.00 96.94 104 ILE A C 1
ATOM 876 O O . ILE A 1 104 ? 4.698 -12.655 11.583 1.00 96.94 104 ILE A O 1
ATOM 880 N N . ASN A 1 105 ? 5.062 -11.887 9.503 1.00 96.94 105 ASN A N 1
ATOM 881 C CA . ASN A 1 105 ? 4.443 -10.589 9.736 1.00 96.94 105 ASN A CA 1
ATOM 882 C C . ASN A 1 105 ? 2.943 -10.715 10.022 1.00 96.94 105 ASN A C 1
ATOM 884 O O . ASN A 1 105 ? 2.445 -10.043 10.920 1.00 96.94 105 ASN A O 1
ATOM 888 N N . LEU A 1 106 ? 2.223 -11.602 9.329 1.00 95.50 106 LEU A N 1
ATOM 889 C CA . LEU A 1 106 ? 0.805 -11.858 9.594 1.00 95.50 106 LEU A CA 1
ATOM 890 C C . LEU A 1 106 ? 0.582 -12.413 11.005 1.00 95.50 106 LEU A C 1
ATOM 892 O O . LEU A 1 106 ? -0.376 -12.022 11.668 1.00 95.50 106 LEU A O 1
ATOM 896 N N . GLN A 1 107 ? 1.466 -13.291 11.487 1.00 95.00 107 GLN A N 1
ATOM 897 C CA . GLN A 1 107 ? 1.398 -13.801 12.856 1.00 95.00 107 GLN A CA 1
ATOM 898 C C . GLN A 1 107 ? 1.645 -12.694 13.888 1.00 95.00 107 GLN A C 1
ATOM 900 O O . GLN A 1 107 ? 0.922 -12.609 14.878 1.00 95.00 107 GLN A O 1
ATOM 905 N N . ALA A 1 108 ? 2.639 -11.834 13.660 1.00 94.12 108 ALA A N 1
ATOM 906 C CA . ALA A 1 108 ? 2.921 -10.699 14.537 1.00 94.12 108 ALA A CA 1
ATOM 907 C C . ALA A 1 108 ? 1.802 -9.640 14.519 1.00 94.12 108 ALA A C 1
ATOM 909 O O . ALA A 1 108 ? 1.573 -8.966 15.519 1.00 94.12 108 ALA A O 1
ATOM 910 N N . PHE A 1 109 ? 1.090 -9.511 13.398 1.00 94.19 109 PHE A N 1
ATOM 911 C CA . PHE A 1 109 ? -0.004 -8.559 13.219 1.00 94.19 109 PHE A CA 1
ATOM 912 C C . PHE A 1 109 ? -1.352 -9.051 13.774 1.00 94.19 109 PHE A C 1
ATOM 914 O O . PHE A 1 109 ? -2.291 -8.267 13.898 1.00 94.19 109 PHE A O 1
ATOM 921 N N . ASP A 1 110 ? -1.463 -10.333 14.131 1.00 90.88 110 ASP A N 1
ATOM 922 C CA . ASP A 1 110 ? -2.736 -10.998 14.438 1.00 90.88 110 ASP A CA 1
ATOM 923 C C . ASP A 1 110 ? -3.518 -10.338 15.586 1.00 90.88 110 ASP A C 1
ATOM 925 O O . ASP A 1 110 ? -4.739 -10.237 15.534 1.00 90.88 110 ASP A O 1
ATOM 929 N N . SER A 1 111 ? -2.830 -9.823 16.610 1.00 91.56 111 SER A N 1
ATOM 930 C CA . SER A 1 111 ? -3.479 -9.127 17.735 1.00 91.56 111 SER A CA 1
ATOM 931 C C . SER A 1 111 ? -4.087 -7.776 17.357 1.00 91.56 111 SER A C 1
ATOM 933 O O . SER A 1 111 ? -4.966 -7.275 18.062 1.00 91.56 111 SER A O 1
ATOM 935 N N . ASN A 1 112 ? -3.600 -7.186 16.268 1.00 94.19 112 ASN A N 1
ATOM 936 C CA . ASN A 1 112 ? -3.945 -5.848 15.808 1.00 94.19 112 ASN A CA 1
ATOM 937 C C . ASN A 1 112 ? -4.907 -5.880 14.614 1.00 94.19 112 ASN A C 1
ATOM 939 O O . ASN A 1 112 ? -5.429 -4.834 14.230 1.00 94.19 112 ASN A O 1
ATOM 943 N N . TYR A 1 113 ? -5.169 -7.058 14.041 1.00 94.94 113 TYR A N 1
ATOM 944 C CA . TYR A 1 113 ? -6.018 -7.227 12.869 1.00 94.94 113 TYR A CA 1
ATOM 945 C C . TYR A 1 113 ? -7.318 -7.968 13.189 1.00 94.94 113 TYR A C 1
ATOM 947 O O . TYR A 1 113 ? -7.335 -9.128 13.588 1.00 94.94 113 TYR A O 1
ATOM 955 N N . PHE A 1 114 ? -8.438 -7.301 12.933 1.00 94.69 114 PHE A N 1
ATOM 956 C CA . PHE A 1 114 ? -9.786 -7.829 13.086 1.00 94.69 114 PHE A CA 1
ATOM 957 C C . PHE A 1 114 ? -10.418 -8.005 11.705 1.00 94.69 114 PHE A C 1
ATOM 959 O O . PHE A 1 114 ? -11.212 -7.177 11.253 1.00 94.69 114 PHE A O 1
ATOM 966 N N . GLY A 1 115 ? -10.068 -9.089 11.021 1.00 92.62 115 GLY A N 1
ATOM 967 C CA . GLY A 1 115 ? -10.591 -9.414 9.698 1.00 92.62 115 GLY A CA 1
ATOM 968 C C . GLY A 1 115 ? -10.259 -10.841 9.278 1.00 92.62 115 GLY A C 1
ATOM 969 O O . GLY A 1 115 ? -9.738 -11.631 10.066 1.00 92.62 115 GLY A O 1
ATOM 970 N N . GLU A 1 116 ? -10.598 -11.182 8.041 1.00 92.00 116 GLU A N 1
ATOM 971 C CA . GLU A 1 116 ? -10.272 -12.488 7.473 1.00 92.00 116 GLU A CA 1
ATOM 972 C C . GLU A 1 116 ? -8.813 -12.527 7.020 1.00 92.00 116 GLU A C 1
ATOM 974 O O . GLU A 1 116 ? -8.325 -11.619 6.347 1.00 92.00 116 GLU A O 1
ATOM 979 N N . LYS A 1 117 ? -8.102 -13.596 7.385 1.00 92.56 117 LYS A N 1
ATOM 980 C CA . LYS A 1 117 ? -6.738 -13.818 6.905 1.00 92.56 117 LYS A CA 1
ATOM 981 C C . LYS A 1 117 ? -6.793 -14.229 5.438 1.00 92.56 117 LYS A C 1
ATOM 983 O O . LYS A 1 117 ? -7.501 -15.169 5.085 1.00 92.56 117 LYS A O 1
ATOM 988 N N . ILE A 1 118 ? -6.012 -13.551 4.606 1.00 94.44 118 ILE A N 1
ATOM 989 C CA . ILE A 1 118 ? -5.901 -13.841 3.176 1.00 94.44 118 ILE A CA 1
ATOM 990 C C . ILE A 1 118 ? -4.659 -14.702 2.960 1.00 94.44 118 ILE A C 1
ATOM 992 O O . ILE A 1 118 ? -3.624 -14.486 3.582 1.00 94.44 118 ILE A O 1
ATOM 996 N N . VAL A 1 119 ? -4.748 -15.725 2.116 1.00 95.69 119 VAL A N 1
ATOM 997 C CA . VAL A 1 119 ? -3.578 -16.557 1.807 1.00 95.69 119 VAL A CA 1
ATOM 998 C C . VAL A 1 119 ? -2.657 -15.832 0.826 1.00 95.69 119 VAL A C 1
ATOM 1000 O O . VAL A 1 119 ? -3.119 -15.073 -0.019 1.00 95.69 119 VAL A O 1
ATOM 1003 N N . PHE A 1 120 ? -1.351 -16.097 0.901 1.00 96.75 120 PHE A N 1
ATOM 1004 C CA . PHE A 1 120 ? -0.322 -15.363 0.149 1.00 96.75 120 PHE A CA 1
ATOM 1005 C C . PHE A 1 120 ? -0.618 -15.208 -1.355 1.00 96.75 120 PHE A C 1
ATOM 1007 O O . PHE A 1 120 ? -0.466 -14.123 -1.916 1.00 96.75 120 PHE A O 1
ATOM 1014 N N . LYS A 1 121 ? -1.088 -16.282 -1.999 1.00 95.19 121 LYS A N 1
ATOM 1015 C CA . LYS A 1 121 ? -1.419 -16.307 -3.433 1.00 95.19 121 LYS A CA 1
ATOM 1016 C C . LYS A 1 121 ? -2.587 -15.389 -3.829 1.00 95.19 121 LYS A C 1
ATOM 1018 O O . LYS A 1 121 ? -2.633 -14.951 -4.973 1.00 95.19 121 LYS A O 1
ATOM 1023 N N . ASP A 1 122 ? -3.484 -15.087 -2.891 1.00 96.00 122 ASP A N 1
ATOM 1024 C CA . ASP A 1 122 ? -4.708 -14.311 -3.125 1.00 96.00 122 ASP A CA 1
ATOM 1025 C C . ASP A 1 122 ? -4.508 -12.820 -2.769 1.00 96.00 122 ASP A C 1
ATOM 1027 O O . ASP A 1 122 ? -5.429 -12.011 -2.866 1.00 96.00 122 ASP A O 1
ATOM 1031 N N . LEU A 1 123 ? -3.292 -12.429 -2.361 1.00 97.44 123 LEU A N 1
ATOM 1032 C CA . LEU A 1 123 ? -2.922 -11.032 -2.121 1.00 97.44 123 LEU A CA 1
ATOM 1033 C C . LEU A 1 123 ? -2.890 -10.247 -3.435 1.00 97.44 123 LEU A C 1
ATOM 1035 O O . LEU A 1 123 ? -2.384 -10.738 -4.443 1.00 97.44 123 LEU A O 1
ATOM 1039 N N . LEU A 1 124 ? -3.378 -9.006 -3.407 1.00 96.94 124 LEU A N 1
ATOM 1040 C CA . LEU A 1 124 ? -3.680 -8.232 -4.620 1.00 96.94 124 LEU A CA 1
ATOM 1041 C C . LEU A 1 124 ? -2.526 -7.360 -5.128 1.00 96.94 124 LEU A C 1
ATOM 1043 O O . LEU A 1 124 ? -2.572 -6.901 -6.267 1.00 96.94 124 LEU A O 1
ATOM 1047 N N . LEU A 1 125 ? -1.490 -7.153 -4.314 1.00 98.06 125 LEU A N 1
ATOM 1048 C CA . LEU A 1 125 ? -0.294 -6.415 -4.719 1.00 98.06 125 LEU A CA 1
ATOM 1049 C C . LEU A 1 125 ? 0.914 -7.337 -4.785 1.00 98.06 125 LEU A C 1
ATOM 1051 O O . LEU A 1 125 ? 1.087 -8.203 -3.919 1.00 98.06 125 LEU A O 1
ATOM 1055 N N . ASP A 1 126 ? 1.769 -7.083 -5.764 1.00 98.06 126 ASP A N 1
ATOM 1056 C CA . ASP A 1 126 ? 3.117 -7.629 -5.831 1.00 98.06 126 ASP A CA 1
ATOM 1057 C C . ASP A 1 126 ? 4.154 -6.508 -5.763 1.00 98.06 126 ASP A C 1
ATOM 1059 O O . ASP A 1 126 ? 3.889 -5.350 -6.100 1.00 98.06 126 ASP A O 1
ATOM 1063 N N . PHE A 1 127 ? 5.325 -6.857 -5.239 1.00 98.19 127 PHE A N 1
ATOM 1064 C CA . PHE A 1 127 ? 6.394 -5.920 -4.929 1.00 98.19 127 PHE A CA 1
ATOM 1065 C C . PHE A 1 127 ? 7.634 -6.322 -5.705 1.00 98.19 127 PHE A C 1
ATOM 1067 O O . PHE A 1 127 ? 8.071 -7.466 -5.631 1.00 98.19 127 PHE A O 1
ATOM 1074 N N . ILE A 1 128 ? 8.188 -5.372 -6.445 1.00 98.38 128 ILE A N 1
ATOM 1075 C CA . ILE A 1 128 ? 9.336 -5.580 -7.322 1.00 98.38 128 ILE A CA 1
ATOM 1076 C C . ILE A 1 128 ? 10.557 -5.020 -6.595 1.00 98.38 128 ILE A C 1
ATOM 1078 O O . ILE A 1 128 ? 10.701 -3.791 -6.544 1.00 98.38 128 ILE A O 1
ATOM 1082 N N . PR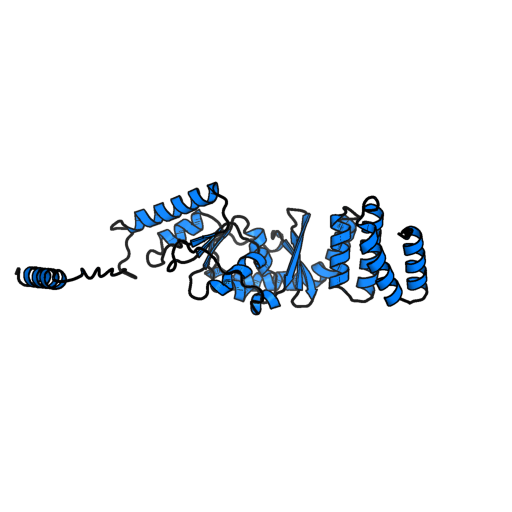O A 1 129 ? 11.394 -5.874 -5.981 1.00 97.44 129 PRO A N 1
ATOM 1083 C CA . PRO A 1 129 ? 12.553 -5.424 -5.225 1.00 97.44 129 PRO A CA 1
ATOM 1084 C C . PRO A 1 129 ? 13.609 -4.872 -6.182 1.00 97.44 129 PRO A C 1
ATOM 1086 O O . PRO A 1 129 ? 14.076 -5.572 -7.076 1.00 97.44 129 PRO A O 1
ATOM 1089 N N . VAL A 1 130 ? 13.996 -3.612 -5.994 1.00 96.31 130 VAL A N 1
ATOM 1090 C CA . VAL A 1 130 ? 15.090 -2.984 -6.763 1.00 96.31 130 VAL A CA 1
ATOM 1091 C C . VAL A 1 130 ? 16.309 -2.679 -5.897 1.00 96.31 130 VAL A C 1
ATOM 1093 O O . VAL A 1 130 ? 17.420 -2.563 -6.411 1.00 96.31 130 VAL A O 1
ATOM 1096 N N . THR A 1 131 ? 16.108 -2.603 -4.581 1.00 93.38 131 THR A N 1
ATOM 1097 C CA . THR A 1 131 ? 17.135 -2.636 -3.532 1.00 93.38 131 THR A CA 1
ATOM 1098 C C . THR A 1 131 ? 16.543 -3.314 -2.291 1.00 93.38 131 THR A C 1
ATOM 1100 O O . THR A 1 131 ? 15.335 -3.543 -2.239 1.00 93.38 131 THR A O 1
ATOM 1103 N N . ASP A 1 132 ? 17.348 -3.546 -1.252 1.00 90.69 132 ASP A N 1
ATOM 1104 C CA . ASP A 1 132 ? 16.891 -4.144 0.016 1.00 90.69 132 ASP A CA 1
ATOM 1105 C C . ASP A 1 132 ? 15.713 -3.389 0.673 1.00 90.69 132 ASP A C 1
ATOM 1107 O O . ASP A 1 132 ? 14.907 -3.971 1.399 1.00 90.69 132 ASP A O 1
ATOM 1111 N N . ASN A 1 133 ? 15.594 -2.078 0.424 1.00 93.56 133 ASN A N 1
ATOM 1112 C CA . ASN A 1 133 ? 14.592 -1.217 1.061 1.00 93.56 133 ASN A CA 1
ATOM 1113 C C . ASN A 1 133 ? 13.599 -0.579 0.081 1.00 93.56 133 ASN A C 1
ATOM 1115 O O . ASN A 1 133 ? 12.711 0.146 0.533 1.00 93.56 133 ASN A O 1
ATOM 1119 N N . ARG A 1 134 ? 13.732 -0.798 -1.235 1.00 96.00 134 ARG A N 1
ATOM 1120 C CA . ARG A 1 134 ? 12.930 -0.096 -2.250 1.00 96.00 134 ARG A CA 1
ATOM 1121 C C . ARG A 1 134 ? 12.227 -1.079 -3.175 1.00 96.00 134 ARG A C 1
ATOM 1123 O O . ARG A 1 134 ? 12.856 -1.957 -3.763 1.00 96.00 134 ARG A O 1
ATOM 1130 N N . TYR A 1 135 ? 10.919 -0.880 -3.320 1.00 97.88 135 TYR A N 1
ATOM 1131 C CA . TYR A 1 135 ? 10.022 -1.796 -4.016 1.00 97.88 135 TYR A CA 1
ATOM 1132 C C . TYR A 1 135 ? 9.066 -1.023 -4.922 1.00 97.88 135 TYR A C 1
ATOM 1134 O O . TYR A 1 135 ? 8.347 -0.143 -4.446 1.00 97.88 135 TYR A O 1
ATOM 1142 N N . PHE A 1 136 ? 9.000 -1.346 -6.213 1.00 98.38 136 PHE A N 1
ATOM 1143 C CA . PHE A 1 136 ? 7.870 -0.882 -7.027 1.00 98.38 136 PHE A CA 1
ATOM 1144 C C . PHE A 1 136 ? 6.633 -1.715 -6.705 1.00 98.38 136 PHE A C 1
ATOM 1146 O O . PHE A 1 136 ? 6.728 -2.925 -6.518 1.00 98.38 136 PHE A O 1
ATOM 1153 N N . VAL A 1 137 ? 5.476 -1.062 -6.618 1.00 98.25 137 VAL A N 1
ATOM 1154 C CA . VAL A 1 137 ? 4.206 -1.710 -6.272 1.00 98.25 137 VAL A CA 1
ATOM 1155 C C . VAL A 1 137 ? 3.406 -1.947 -7.545 1.00 98.25 137 VAL A C 1
ATOM 1157 O O . VAL A 1 137 ? 3.098 -0.989 -8.255 1.00 98.25 137 VAL A O 1
ATOM 1160 N N . PHE A 1 138 ? 3.037 -3.197 -7.809 1.00 98.38 138 PHE A N 1
ATOM 1161 C CA . PHE A 1 138 ? 2.144 -3.573 -8.901 1.00 98.38 138 PHE A CA 1
ATOM 1162 C C . PHE A 1 138 ? 0.801 -4.047 -8.344 1.00 98.38 138 PHE A C 1
ATOM 1164 O O . PHE A 1 138 ? 0.751 -4.918 -7.475 1.00 98.38 138 PHE A O 1
ATOM 1171 N N . ASP A 1 139 ? -0.288 -3.459 -8.831 1.00 97.75 139 ASP A N 1
ATOM 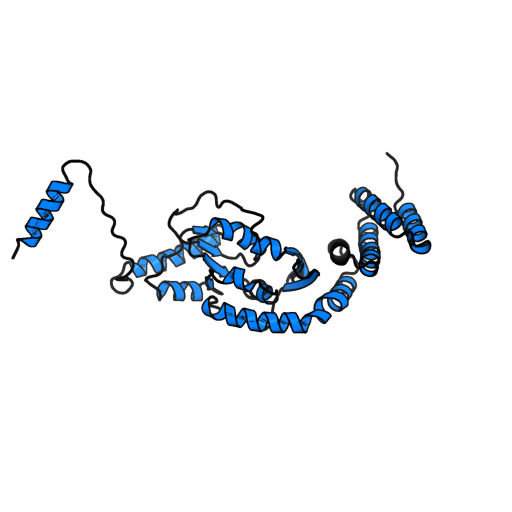1172 C CA . ASP A 1 139 ? -1.654 -3.847 -8.493 1.00 97.75 139 ASP A CA 1
ATOM 1173 C C . ASP A 1 139 ? -2.184 -4.821 -9.546 1.00 97.75 139 ASP A C 1
ATOM 1175 O O . ASP A 1 139 ? -2.367 -4.442 -10.703 1.00 97.75 139 ASP A O 1
ATOM 1179 N N . LYS A 1 140 ? -2.426 -6.073 -9.144 1.00 96.62 140 LYS A N 1
ATOM 1180 C CA . LYS A 1 140 ? -2.888 -7.136 -10.049 1.00 96.62 140 LYS A CA 1
ATOM 1181 C C . LYS A 1 140 ? -4.341 -6.994 -10.470 1.00 96.62 140 LYS A C 1
ATOM 1183 O O . LYS A 1 140 ? -4.718 -7.484 -11.527 1.00 96.62 140 LYS A O 1
ATOM 1188 N N . GLU A 1 141 ? -5.164 -6.376 -9.633 1.00 95.06 141 GLU A N 1
ATOM 1189 C CA . GLU A 1 141 ? -6.578 -6.174 -9.941 1.00 95.06 141 GLU A CA 1
ATOM 1190 C C . GLU A 1 141 ? -6.723 -5.080 -11.000 1.00 95.06 141 GLU A C 1
ATOM 1192 O O . GLU A 1 141 ? -7.455 -5.233 -11.976 1.00 95.06 141 GLU A O 1
ATOM 1197 N N . GLU A 1 142 ? -5.966 -3.996 -10.834 1.00 95.38 142 GLU A N 1
ATOM 1198 C CA . GLU A 1 142 ? -5.994 -2.851 -11.744 1.00 95.38 142 GLU A CA 1
ATOM 1199 C C . GLU A 1 142 ? -4.984 -2.963 -12.900 1.00 95.38 142 GLU A C 1
ATOM 1201 O O . GLU A 1 142 ? -4.961 -2.082 -13.757 1.00 95.38 142 GLU A O 1
ATOM 1206 N N . ASN A 1 143 ? -4.138 -4.001 -12.917 1.00 96.62 143 ASN A N 1
ATOM 1207 C CA . ASN A 1 143 ? -3.019 -4.184 -13.853 1.00 96.62 143 ASN A CA 1
ATOM 1208 C C . ASN A 1 143 ? -2.202 -2.898 -14.052 1.00 96.62 143 ASN A C 1
ATOM 1210 O O . ASN A 1 143 ? -2.033 -2.405 -15.167 1.00 96.62 143 ASN A O 1
ATOM 1214 N N . SER A 1 144 ? -1.752 -2.295 -12.950 1.00 97.19 144 SER A N 1
ATOM 1215 C CA . SER A 1 144 ? -1.050 -1.010 -13.004 1.00 97.19 144 SER A CA 1
ATOM 1216 C C . SER A 1 144 ? -0.022 -0.836 -11.896 1.00 97.19 144 SER A C 1
ATOM 1218 O O . SER A 1 144 ? -0.179 -1.321 -10.772 1.00 97.19 144 SER A O 1
ATOM 1220 N N . PHE A 1 145 ? 1.033 -0.084 -12.204 1.00 97.81 145 PHE A N 1
ATOM 1221 C CA . PHE A 1 145 ? 2.052 0.295 -11.235 1.00 97.81 145 PHE A CA 1
ATOM 1222 C C . PHE A 1 145 ? 1.559 1.447 -10.355 1.00 97.81 145 PHE A C 1
ATOM 1224 O O . PHE A 1 145 ? 1.061 2.466 -10.830 1.00 97.81 145 PHE A O 1
ATOM 1231 N N . LYS A 1 146 ? 1.716 1.306 -9.038 1.00 96.00 146 LYS A N 1
ATOM 1232 C CA . LYS A 1 146 ? 1.268 2.283 -8.031 1.00 96.00 146 LYS A CA 1
ATOM 1233 C C . LYS A 1 146 ? 2.402 3.153 -7.503 1.00 96.00 146 LYS A C 1
ATOM 1235 O O . LYS A 1 146 ? 2.229 3.837 -6.495 1.00 96.00 146 LYS A O 1
ATOM 1240 N N . GLY A 1 147 ? 3.562 3.126 -8.153 1.00 95.19 147 GLY A N 1
ATOM 1241 C CA . GLY A 1 147 ? 4.759 3.869 -7.766 1.00 95.19 147 GLY A CA 1
ATOM 1242 C C . GLY A 1 147 ? 5.677 3.098 -6.818 1.00 95.19 147 GLY A C 1
ATOM 1243 O O . GLY A 1 147 ? 5.535 1.892 -6.625 1.00 95.19 147 GLY A O 1
ATOM 1244 N N . LEU A 1 148 ? 6.625 3.821 -6.226 1.00 95.44 148 LEU A N 1
ATOM 1245 C CA . LEU A 1 148 ? 7.676 3.258 -5.385 1.00 95.44 148 LEU A CA 1
ATOM 1246 C C . LEU A 1 148 ? 7.293 3.279 -3.899 1.00 95.44 148 LEU A C 1
ATOM 1248 O O . LEU A 1 148 ? 6.669 4.227 -3.418 1.00 95.44 148 LEU A O 1
ATOM 1252 N N . LEU A 1 149 ? 7.674 2.231 -3.185 1.00 95.12 149 LEU A N 1
ATOM 1253 C CA . LEU A 1 149 ? 7.700 2.121 -1.734 1.00 95.12 149 LEU A CA 1
ATOM 1254 C C . LEU A 1 149 ? 9.160 2.153 -1.280 1.00 95.12 149 LEU A C 1
ATOM 1256 O O . LEU A 1 149 ? 9.955 1.337 -1.740 1.00 95.12 149 LEU A O 1
ATOM 1260 N N . ASP A 1 150 ? 9.493 3.065 -0.370 1.00 93.44 150 ASP A N 1
ATOM 1261 C CA . ASP A 1 150 ? 10.790 3.108 0.303 1.00 93.44 150 ASP A CA 1
ATOM 1262 C C . ASP A 1 150 ? 10.590 2.869 1.803 1.00 93.44 150 ASP A C 1
ATOM 1264 O O . ASP A 1 150 ? 9.862 3.598 2.480 1.00 93.44 150 ASP A O 1
ATOM 1268 N N . ILE A 1 151 ? 11.205 1.810 2.324 1.00 92.00 151 ILE A N 1
ATOM 1269 C CA . ILE A 1 151 ? 11.097 1.427 3.733 1.00 92.00 151 ILE A CA 1
ATOM 1270 C C . ILE A 1 151 ? 11.895 2.372 4.633 1.00 92.00 151 ILE A C 1
ATOM 1272 O O . ILE A 1 151 ? 11.542 2.533 5.804 1.00 92.00 151 ILE A O 1
ATOM 1276 N N . THR A 1 152 ? 12.930 3.035 4.108 1.00 89.12 152 THR A N 1
ATOM 1277 C CA . THR A 1 152 ? 13.681 4.037 4.875 1.00 89.12 152 THR A CA 1
ATOM 1278 C C . THR A 1 152 ? 12.806 5.252 5.177 1.00 89.12 152 THR A C 1
ATOM 1280 O O . THR A 1 152 ? 12.702 5.633 6.339 1.00 89.12 152 THR A O 1
ATOM 1283 N N . ASP A 1 153 ? 12.035 5.744 4.202 1.00 85.31 153 ASP A N 1
ATOM 1284 C CA . ASP A 1 153 ? 11.059 6.830 4.390 1.00 85.31 153 ASP A CA 1
ATOM 1285 C C . ASP A 1 153 ? 9.996 6.506 5.457 1.00 85.31 153 ASP A C 1
ATOM 1287 O O . ASP A 1 153 ? 9.548 7.388 6.198 1.00 85.31 153 ASP A O 1
ATOM 1291 N N . ILE A 1 154 ? 9.591 5.236 5.562 1.00 83.81 154 ILE A N 1
ATOM 1292 C CA . ILE A 1 154 ? 8.636 4.777 6.583 1.00 83.81 154 ILE A CA 1
ATOM 1293 C C . ILE A 1 154 ? 9.262 4.780 7.979 1.00 83.81 154 ILE A C 1
ATOM 1295 O O . ILE A 1 154 ? 8.605 5.150 8.951 1.00 83.81 154 ILE A O 1
ATOM 1299 N N . LYS A 1 155 ? 10.530 4.377 8.091 1.00 79.44 155 LYS A N 1
ATOM 1300 C CA . LYS A 1 155 ? 11.249 4.331 9.371 1.00 79.44 155 LYS A CA 1
ATOM 1301 C C . LYS A 1 155 ? 11.671 5.721 9.848 1.00 79.44 155 LYS A C 1
ATOM 1303 O O . LYS A 1 155 ? 11.571 6.011 11.036 1.00 79.44 155 LYS A O 1
ATOM 1308 N N . GLU A 1 156 ? 12.147 6.561 8.936 1.00 73.75 156 GLU A N 1
ATOM 1309 C CA . GLU A 1 156 ? 12.780 7.845 9.247 1.00 73.75 156 GLU A CA 1
ATOM 1310 C C . GLU A 1 156 ? 11.797 9.015 9.284 1.00 73.75 156 GLU A C 1
ATOM 1312 O O . GLU A 1 156 ? 12.084 10.019 9.933 1.00 73.75 156 GLU A O 1
ATOM 1317 N N . GLY A 1 157 ? 10.624 8.900 8.652 1.00 64.50 157 GLY A N 1
ATOM 1318 C CA . GLY A 1 157 ? 9.618 9.954 8.756 1.00 64.50 157 GLY A CA 1
ATOM 1319 C C . GLY A 1 157 ? 9.822 11.169 7.890 1.00 64.50 157 GLY A C 1
ATOM 1320 O O . GLY A 1 157 ? 9.467 12.282 8.268 1.00 64.50 157 GLY A O 1
ATOM 1321 N N . THR A 1 158 ? 10.431 10.978 6.734 1.00 54.66 158 THR A N 1
ATOM 1322 C CA . THR A 1 158 ? 10.992 12.061 5.924 1.00 54.66 158 THR A CA 1
ATOM 1323 C C . THR A 1 158 ? 9.943 13.029 5.359 1.00 54.66 158 THR A C 1
ATOM 1325 O O . THR A 1 158 ? 10.300 14.122 4.918 1.00 54.66 158 THR A O 1
ATOM 1328 N N . LYS A 1 159 ? 8.644 12.684 5.393 1.00 55.00 159 LYS A N 1
ATOM 1329 C CA . LYS A 1 159 ? 7.535 13.546 4.949 1.00 55.00 159 LYS A CA 1
ATOM 1330 C C . LYS A 1 159 ? 6.425 13.625 5.994 1.00 55.00 159 LYS A C 1
ATOM 1332 O O . LYS A 1 159 ? 5.601 12.721 6.101 1.00 55.00 159 LYS A O 1
ATOM 1337 N N . GLN A 1 160 ? 6.371 14.747 6.708 1.00 56.59 160 GLN A N 1
ATOM 1338 C CA . GLN A 1 160 ? 5.250 15.100 7.576 1.00 56.59 160 GLN A CA 1
ATOM 1339 C C . GLN A 1 160 ? 4.192 15.872 6.792 1.00 56.59 160 GLN A C 1
ATOM 1341 O O . GLN A 1 160 ? 4.462 16.958 6.279 1.00 56.59 160 GLN A O 1
ATOM 1346 N N . TYR A 1 161 ? 2.972 15.343 6.757 1.00 58.88 161 TYR A N 1
ATOM 1347 C CA . TYR A 1 161 ? 1.795 16.173 6.552 1.00 58.88 161 TYR A CA 1
ATOM 1348 C C . TYR A 1 161 ? 1.219 16.494 7.924 1.00 58.88 161 TYR A C 1
ATOM 1350 O O . TYR A 1 161 ? 0.897 15.599 8.702 1.00 58.88 161 TYR A O 1
ATOM 1358 N N . VAL A 1 162 ? 1.111 17.782 8.235 1.00 57.09 162 VAL A N 1
ATOM 1359 C CA . VAL A 1 162 ? 0.387 18.217 9.427 1.00 57.09 162 VAL A CA 1
ATOM 1360 C C . VAL A 1 162 ? -1.089 17.942 9.168 1.00 57.09 162 VAL A C 1
ATOM 1362 O O . VAL A 1 162 ? -1.632 18.385 8.154 1.00 57.09 162 VAL A O 1
ATOM 1365 N N . VAL A 1 163 ? -1.749 17.201 10.061 1.00 61.06 163 VAL A N 1
ATOM 1366 C CA . VAL A 1 163 ? -3.212 17.115 10.036 1.00 61.06 163 VAL A CA 1
ATOM 1367 C C . VAL A 1 163 ? -3.755 18.476 10.462 1.00 61.06 163 VAL A C 1
ATOM 1369 O O . VAL A 1 163 ? -3.920 18.766 11.644 1.00 61.06 163 VAL A O 1
ATOM 1372 N N . GLU A 1 164 ? -3.978 19.350 9.487 1.00 52.91 164 GLU A N 1
ATOM 1373 C CA . GLU A 1 164 ? -4.628 20.634 9.709 1.00 52.91 164 GLU A CA 1
ATOM 1374 C C . GLU A 1 164 ? -6.133 20.408 9.934 1.00 52.91 164 GLU A C 1
ATOM 1376 O O . GLU A 1 164 ? -6.774 19.657 9.199 1.00 52.91 164 GLU A O 1
ATOM 1381 N N . ASN A 1 165 ? -6.708 21.092 10.930 1.00 56.94 165 ASN A N 1
ATOM 1382 C CA . ASN A 1 165 ? -8.136 21.045 11.287 1.00 56.94 165 ASN A CA 1
ATOM 1383 C C . ASN A 1 165 ? -8.619 19.703 11.871 1.00 56.94 165 ASN A C 1
ATOM 1385 O O . ASN A 1 165 ? -9.525 19.060 11.334 1.00 56.94 165 ASN A O 1
ATOM 1389 N N . LEU A 1 166 ? -8.049 19.309 13.014 1.00 64.81 166 LEU A N 1
ATOM 1390 C CA . LEU A 1 166 ? -8.622 18.253 13.855 1.00 64.81 166 LEU A CA 1
ATOM 1391 C C . LEU A 1 166 ? -10.068 18.595 14.227 1.00 64.81 166 LEU A C 1
ATOM 1393 O O . LEU A 1 166 ? -10.360 19.727 14.611 1.00 64.81 166 LEU A O 1
ATOM 1397 N N . GLN A 1 167 ? -10.969 17.616 14.113 1.00 69.44 167 GLN A N 1
ATOM 1398 C CA . GLN A 1 167 ? -12.347 17.790 14.578 1.00 69.44 167 GLN A CA 1
ATOM 1399 C C . GLN A 1 167 ? -12.398 17.810 16.107 1.00 69.44 167 GLN A C 1
ATOM 1401 O O . GLN A 1 167 ? -13.189 18.552 16.685 1.00 69.44 167 GLN A O 1
ATOM 1406 N N . ASP A 1 168 ? -11.540 17.015 16.747 1.00 78.38 168 ASP A N 1
ATOM 1407 C CA . ASP A 1 168 ? -11.423 16.913 18.197 1.00 78.38 168 ASP A CA 1
ATOM 1408 C C . ASP A 1 168 ? -9.947 16.726 18.575 1.00 78.38 168 ASP A C 1
ATOM 1410 O O . ASP A 1 168 ? -9.339 15.702 18.271 1.00 78.38 168 ASP A O 1
ATOM 1414 N N . GLU A 1 169 ? -9.347 17.724 19.222 1.00 79.12 169 GLU A N 1
ATOM 1415 C CA . GLU A 1 169 ? -7.915 17.730 19.557 1.00 79.12 169 GLU A CA 1
ATOM 1416 C C . GLU A 1 169 ? -7.499 16.618 20.535 1.00 79.12 169 GLU A C 1
ATOM 1418 O O . GLU A 1 169 ? -6.315 16.291 20.620 1.00 79.12 169 GLU A O 1
ATOM 1423 N N . PHE A 1 170 ? -8.452 16.006 21.244 1.00 80.19 170 PHE A N 1
ATOM 1424 C CA . PHE A 1 170 ? -8.195 14.960 22.237 1.00 80.19 170 PHE A CA 1
ATOM 1425 C C . PHE A 1 170 ? -8.634 13.567 21.783 1.00 80.19 170 PHE A C 1
ATOM 1427 O O . PHE A 1 170 ? -8.517 12.614 22.554 1.00 80.19 170 PHE A O 1
ATOM 1434 N N . SER A 1 171 ? -9.168 13.433 20.567 1.00 87.06 171 SER A N 1
ATOM 1435 C CA . SER A 1 171 ? -9.721 12.165 20.098 1.00 87.06 171 SER A CA 1
ATOM 1436 C C . SER A 1 171 ? -8.759 11.380 19.212 1.00 87.06 171 SER A C 1
ATOM 1438 O O . SER A 1 171 ? -7.987 11.934 18.432 1.00 87.06 171 SER A O 1
ATOM 1440 N N . ASP A 1 172 ? -8.867 10.060 19.304 1.00 92.19 172 ASP A N 1
ATOM 1441 C CA . ASP A 1 172 ? -8.182 9.113 18.434 1.00 92.19 172 ASP A CA 1
ATOM 1442 C C . ASP A 1 172 ? -8.639 9.227 16.967 1.00 92.19 172 ASP A C 1
ATOM 1444 O O . ASP A 1 172 ? -9.678 9.821 16.643 1.00 92.19 172 ASP A O 1
ATOM 1448 N N . PHE A 1 173 ? -7.867 8.608 16.070 1.00 92.06 173 PHE A N 1
ATOM 1449 C CA . PHE A 1 173 ? -8.056 8.694 14.624 1.00 92.06 173 PHE A CA 1
ATOM 1450 C C . PHE A 1 173 ? -8.607 7.405 14.038 1.00 92.06 173 PHE A C 1
ATOM 1452 O O . PHE A 1 173 ? -8.130 6.317 14.351 1.00 92.06 173 PHE A O 1
ATOM 1459 N N . LEU A 1 174 ? -9.562 7.539 13.122 1.00 93.31 174 LEU A N 1
ATOM 1460 C CA . LEU A 1 174 ? -10.045 6.455 12.279 1.00 93.31 174 LEU A CA 1
ATOM 1461 C C . LEU A 1 174 ? -9.775 6.790 10.810 1.00 93.31 174 LEU A C 1
ATOM 1463 O O . LEU A 1 174 ? -10.412 7.670 10.229 1.00 93.31 174 LEU A O 1
ATOM 1467 N N . PHE A 1 175 ? -8.843 6.066 10.201 1.00 91.44 175 PHE A N 1
ATOM 1468 C CA . PHE A 1 175 ? -8.626 6.084 8.762 1.00 91.44 175 PHE A CA 1
ATOM 1469 C C . PHE A 1 175 ? -9.535 5.063 8.105 1.00 91.44 175 PHE A C 1
ATOM 1471 O O . PHE A 1 175 ? -9.512 3.887 8.459 1.00 91.44 175 PHE A O 1
ATOM 1478 N N . VAL A 1 176 ? -10.318 5.494 7.130 1.00 90.31 176 VAL A N 1
ATOM 1479 C CA . VAL A 1 176 ? -11.205 4.606 6.387 1.00 90.31 176 VAL A CA 1
ATOM 1480 C C . VAL A 1 176 ? -10.772 4.596 4.929 1.00 90.31 176 VAL A C 1
ATOM 1482 O O . VAL A 1 176 ? -10.412 5.633 4.382 1.00 90.31 176 VAL A O 1
ATOM 1485 N N . ASP A 1 177 ? -10.742 3.414 4.323 1.00 84.50 177 ASP A N 1
ATOM 1486 C CA . ASP A 1 177 ? -10.462 3.197 2.894 1.00 84.50 177 ASP A CA 1
ATOM 1487 C C . ASP A 1 177 ? -9.060 3.592 2.412 1.00 84.50 177 ASP A C 1
ATOM 1489 O O . ASP A 1 177 ? -8.780 3.639 1.212 1.00 84.50 177 ASP A O 1
ATOM 1493 N N . ILE A 1 178 ? -8.122 3.769 3.345 1.00 87.06 178 ILE A N 1
ATOM 1494 C CA . ILE A 1 178 ? -6.707 3.992 3.040 1.00 87.06 178 ILE A CA 1
ATOM 1495 C C . ILE A 1 178 ? -5.922 2.692 3.232 1.00 87.06 178 ILE A C 1
ATOM 1497 O O . ILE A 1 178 ? -5.427 2.408 4.317 1.00 87.06 178 ILE A O 1
ATOM 1501 N N . TRP A 1 179 ? -5.773 1.911 2.161 1.00 89.19 179 TRP A N 1
ATOM 1502 C CA . TRP A 1 179 ? -4.972 0.677 2.173 1.00 89.19 179 TRP A CA 1
ATOM 1503 C C . TRP A 1 179 ? -3.471 0.915 1.933 1.00 89.19 179 TRP A C 1
ATOM 1505 O O . TRP A 1 179 ? -2.648 0.066 2.269 1.00 89.19 179 TRP A O 1
ATOM 1515 N N . ASP A 1 180 ? -3.107 2.046 1.319 1.00 90.44 180 ASP A N 1
ATOM 1516 C CA . ASP A 1 180 ? -1.732 2.347 0.916 1.00 90.44 180 ASP A CA 1
ATOM 1517 C C . ASP A 1 180 ? -0.918 2.869 2.105 1.00 90.44 180 ASP A C 1
ATOM 1519 O O . ASP A 1 180 ? -1.095 4.008 2.553 1.00 90.44 180 ASP A O 1
ATOM 1523 N N . VAL A 1 181 ? 0.018 2.046 2.583 1.00 90.25 181 VAL A N 1
ATOM 1524 C CA . VAL A 1 181 ? 0.912 2.367 3.706 1.00 90.25 181 VAL A CA 1
ATOM 1525 C C . VAL A 1 181 ? 1.673 3.672 3.482 1.00 90.25 181 VAL A C 1
ATOM 1527 O O . VAL A 1 181 ? 1.899 4.419 4.431 1.00 90.25 181 VAL A O 1
ATOM 1530 N N . ARG A 1 182 ? 2.015 4.013 2.234 1.00 89.00 182 ARG A N 1
ATOM 1531 C CA . ARG A 1 182 ? 2.743 5.251 1.916 1.00 89.00 182 ARG A CA 1
ATOM 1532 C C . ARG A 1 182 ? 1.895 6.486 2.200 1.00 89.00 182 ARG A C 1
ATOM 1534 O O . ARG A 1 182 ? 2.428 7.497 2.646 1.00 89.00 182 ARG A O 1
ATOM 1541 N N . LYS A 1 183 ? 0.580 6.396 1.977 1.00 87.06 183 LYS A N 1
ATOM 1542 C CA . LYS A 1 183 ? -0.378 7.456 2.318 1.00 87.06 183 LYS A CA 1
ATOM 1543 C C . LYS A 1 183 ? -0.621 7.510 3.823 1.00 87.06 183 LYS A C 1
ATOM 1545 O O . LYS A 1 183 ? -0.639 8.594 4.384 1.00 87.06 183 LYS A O 1
ATOM 1550 N N . LEU A 1 184 ? -0.744 6.366 4.498 1.00 87.38 184 LEU A N 1
ATOM 1551 C CA . LEU A 1 184 ? -0.889 6.335 5.960 1.00 87.38 184 LEU A CA 1
ATOM 1552 C C . LEU A 1 184 ? 0.343 6.912 6.679 1.00 87.38 184 LEU A C 1
ATOM 1554 O O . LEU A 1 184 ? 0.205 7.646 7.658 1.00 87.38 184 LEU A O 1
ATOM 1558 N N . ASN A 1 185 ? 1.549 6.627 6.178 1.00 86.06 185 ASN A N 1
ATOM 1559 C CA . ASN A 1 185 ? 2.803 7.102 6.763 1.00 86.06 185 ASN A CA 1
ATOM 1560 C C . ASN A 1 185 ? 2.909 8.634 6.802 1.00 86.06 185 ASN A C 1
ATOM 1562 O O . ASN A 1 185 ? 3.465 9.179 7.751 1.00 86.06 185 ASN A O 1
ATOM 1566 N N . GLN A 1 186 ? 2.309 9.321 5.824 1.00 82.06 186 GLN A N 1
ATOM 1567 C CA . GLN A 1 186 ? 2.247 10.787 5.775 1.00 82.06 186 GLN A CA 1
ATOM 1568 C C . GLN A 1 186 ? 1.567 11.399 7.007 1.00 82.06 186 GLN A C 1
ATOM 1570 O O . GLN A 1 186 ? 1.909 12.516 7.392 1.00 82.06 186 GLN A O 1
ATOM 1575 N N . TYR A 1 187 ? 0.637 10.664 7.627 1.00 80.31 187 TYR A N 1
ATOM 1576 C CA . TYR A 1 187 ? -0.092 11.093 8.820 1.00 80.31 187 TYR A CA 1
ATOM 1577 C C . TYR A 1 187 ? 0.509 10.539 10.109 1.00 80.31 187 TYR A C 1
ATOM 1579 O O . TYR A 1 187 ? 0.548 11.241 11.114 1.00 80.31 187 TYR A O 1
ATOM 1587 N N . LYS A 1 188 ? 0.977 9.281 10.106 1.00 80.25 188 LYS A N 1
ATOM 1588 C CA . LYS A 1 188 ? 1.326 8.540 11.333 1.00 80.25 188 LYS A CA 1
ATOM 1589 C C . LYS A 1 188 ? 2.241 9.333 12.273 1.00 80.25 188 LYS A C 1
ATOM 1591 O O . LYS A 1 188 ? 2.059 9.310 13.486 1.00 80.25 188 LYS A O 1
ATOM 1596 N N . GLN A 1 189 ? 3.202 10.064 11.718 1.00 74.88 189 GLN A N 1
ATOM 1597 C CA . GLN A 1 189 ? 4.173 10.822 12.503 1.00 74.88 189 GLN A CA 1
ATOM 1598 C C . GLN A 1 189 ? 3.577 11.980 13.301 1.00 74.88 189 GLN A C 1
ATOM 1600 O O . GLN A 1 189 ? 4.006 12.217 14.427 1.00 74.88 189 GLN A O 1
ATOM 1605 N N . SER A 1 190 ? 2.592 12.691 12.749 1.00 77.44 190 SER A N 1
ATOM 1606 C CA . SER A 1 190 ? 1.918 13.780 13.464 1.00 77.44 190 SER A CA 1
ATOM 1607 C C . SER A 1 190 ? 0.928 13.272 14.512 1.00 77.44 190 SER A C 1
ATOM 1609 O O . SER A 1 190 ? 0.385 14.068 15.268 1.00 77.44 190 SER A O 1
ATOM 1611 N N . LEU A 1 191 ? 0.673 11.960 14.544 1.00 82.56 191 LEU A N 1
ATOM 1612 C CA . LEU A 1 191 ? -0.310 11.316 15.415 1.00 82.56 191 LEU A CA 1
ATOM 1613 C C . LEU A 1 191 ? 0.329 10.584 16.600 1.00 82.56 191 LEU A C 1
ATOM 1615 O O . LEU A 1 191 ? -0.312 9.742 17.228 1.00 82.56 191 LEU A O 1
ATOM 1619 N N . GLN A 1 192 ? 1.586 10.894 16.930 1.00 79.94 192 GLN A N 1
ATOM 1620 C CA . GLN A 1 192 ? 2.223 10.346 18.126 1.00 79.94 192 GLN A CA 1
ATOM 1621 C C . GLN A 1 192 ? 1.396 10.669 19.379 1.00 79.94 192 GLN A C 1
ATOM 1623 O O . GLN A 1 192 ? 1.080 11.825 19.647 1.00 79.94 192 GLN A O 1
ATOM 1628 N N . GLY A 1 193 ? 1.068 9.632 20.153 1.00 82.44 193 GLY A N 1
ATOM 1629 C CA . GLY A 1 193 ? 0.269 9.740 21.377 1.00 82.44 193 GLY A CA 1
ATOM 1630 C C . GLY A 1 193 ? -1.236 9.522 21.191 1.00 82.44 193 GLY A C 1
ATOM 1631 O O . GLY A 1 193 ? -1.927 9.364 22.194 1.00 82.44 193 GLY A O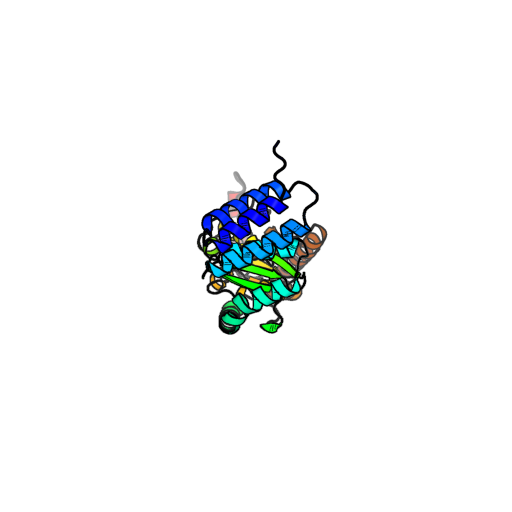 1
ATOM 1632 N N . TYR A 1 194 ? -1.730 9.449 19.953 1.00 88.50 194 TYR A N 1
ATOM 1633 C CA . TYR A 1 194 ? -3.124 9.113 19.655 1.00 88.50 194 TYR A CA 1
ATOM 1634 C C . TYR A 1 194 ? -3.282 7.630 19.314 1.00 88.50 194 TYR A C 1
ATOM 1636 O O . TYR A 1 194 ? -2.394 7.017 18.717 1.00 88.50 194 TYR A O 1
ATOM 1644 N N . GLY A 1 195 ? -4.442 7.059 19.636 1.00 91.81 195 GLY A N 1
ATOM 1645 C CA . GLY A 1 195 ? -4.859 5.776 19.086 1.00 91.81 195 GLY A CA 1
ATOM 1646 C C . GLY A 1 195 ? -5.112 5.895 17.582 1.00 91.81 195 GLY A C 1
ATOM 1647 O O . GLY A 1 195 ? -5.776 6.829 17.124 1.00 91.81 195 GLY A O 1
ATOM 1648 N N . ILE A 1 196 ? -4.583 4.946 16.808 1.00 93.12 196 ILE A N 1
ATOM 1649 C CA . ILE A 1 196 ? -4.765 4.893 15.356 1.00 93.12 196 ILE A CA 1
ATOM 1650 C C . ILE A 1 196 ? -5.562 3.644 14.997 1.00 93.12 196 ILE A C 1
ATOM 1652 O O . ILE A 1 196 ? -5.128 2.511 15.217 1.00 93.12 196 ILE A O 1
ATOM 1656 N N . TYR A 1 197 ? -6.725 3.869 14.400 1.00 95.00 197 TYR A N 1
ATOM 1657 C CA . TYR A 1 197 ? -7.620 2.838 13.907 1.00 95.00 197 TYR A CA 1
ATOM 1658 C C . TYR A 1 197 ? -7.734 2.925 12.387 1.00 95.00 197 TYR A C 1
ATOM 1660 O O . TYR A 1 197 ? -7.767 4.015 11.817 1.00 95.00 197 TYR A O 1
ATOM 1668 N N . CYS A 1 198 ? -7.846 1.777 11.730 1.00 93.94 198 CYS A N 1
ATOM 1669 C CA . CYS A 1 198 ? -7.959 1.680 10.280 1.00 93.94 198 CYS A CA 1
ATOM 1670 C C . CYS A 1 198 ? -9.134 0.767 9.915 1.00 93.94 198 CYS A C 1
ATOM 1672 O O . CYS A 1 198 ? -9.139 -0.397 10.295 1.00 93.94 198 CYS A O 1
ATOM 1674 N N . LEU A 1 199 ? -10.114 1.254 9.160 1.00 93.38 199 LEU A N 1
ATOM 1675 C CA . LEU A 1 199 ? -11.188 0.451 8.572 1.00 93.38 199 LEU A CA 1
ATOM 1676 C C . LEU A 1 199 ? -10.917 0.264 7.079 1.00 93.38 199 LEU A C 1
ATOM 1678 O O . LEU A 1 199 ? -10.846 1.236 6.329 1.00 93.38 199 LEU A O 1
ATOM 1682 N N . MET A 1 200 ? -10.722 -0.981 6.656 1.00 85.81 200 MET A N 1
ATOM 1683 C CA . MET A 1 200 ? -10.209 -1.302 5.327 1.00 85.81 200 MET A CA 1
ATOM 1684 C C . MET A 1 200 ? -11.271 -1.980 4.461 1.00 85.81 200 MET A C 1
ATOM 1686 O O . MET A 1 200 ? -11.687 -3.092 4.773 1.00 85.81 200 MET A O 1
ATOM 1690 N N . ASN A 1 201 ? -11.598 -1.383 3.311 1.00 79.19 201 ASN A N 1
ATOM 1691 C CA . ASN A 1 201 ? -12.436 -2.026 2.290 1.00 79.19 201 ASN A CA 1
ATOM 1692 C C . ASN A 1 201 ? -11.667 -2.994 1.367 1.00 79.19 201 ASN A C 1
ATOM 1694 O O . ASN A 1 201 ? -12.280 -3.823 0.702 1.00 79.19 201 ASN A O 1
ATOM 1698 N N . TYR A 1 202 ? -10.329 -2.925 1.336 1.00 85.00 202 TYR A N 1
ATOM 1699 C CA . TYR A 1 202 ? -9.479 -3.766 0.478 1.00 85.00 202 TYR A CA 1
ATOM 1700 C C . TYR A 1 202 ? -8.410 -4.509 1.296 1.00 85.00 202 TYR A C 1
ATOM 1702 O O . TYR A 1 202 ? -7.215 -4.210 1.178 1.00 85.00 202 TYR A O 1
ATOM 1710 N N . PRO A 1 203 ? -8.801 -5.486 2.139 1.00 89.06 203 PRO A N 1
ATOM 1711 C CA . PRO A 1 203 ? -7.860 -6.209 2.993 1.00 89.06 203 PRO A CA 1
ATOM 1712 C C . PRO A 1 203 ? -6.754 -6.903 2.185 1.00 89.06 203 PRO A C 1
ATOM 1714 O O . PRO A 1 203 ? -5.609 -6.915 2.625 1.00 89.06 203 PRO A O 1
ATOM 1717 N N . GLY A 1 204 ? -7.044 -7.388 0.971 1.00 93.06 204 GLY A N 1
ATOM 1718 C CA . GLY A 1 204 ? -6.053 -8.032 0.098 1.00 93.06 204 GLY A CA 1
ATOM 1719 C C . GLY A 1 204 ? -4.926 -7.113 -0.373 1.00 93.06 204 GLY A C 1
ATOM 1720 O O . GLY A 1 204 ? -3.801 -7.584 -0.538 1.00 93.06 204 GLY A O 1
ATOM 1721 N N . LYS A 1 205 ? -5.194 -5.809 -0.551 1.00 94.62 205 LYS A N 1
ATOM 1722 C CA . LYS A 1 205 ? -4.163 -4.820 -0.911 1.00 94.62 205 LYS A CA 1
ATOM 1723 C C . LYS A 1 205 ? -3.326 -4.435 0.307 1.00 94.62 205 LYS A C 1
ATOM 1725 O O . LYS A 1 205 ? -2.103 -4.438 0.235 1.00 94.62 205 LYS A O 1
ATOM 1730 N N . MET A 1 206 ? -3.966 -4.169 1.446 1.00 92.94 206 MET A N 1
ATOM 1731 C CA . MET A 1 206 ? -3.250 -3.782 2.667 1.00 92.94 206 MET A CA 1
ATOM 1732 C C . MET A 1 206 ? -2.397 -4.931 3.220 1.00 92.94 206 MET A C 1
ATOM 1734 O O . MET A 1 206 ? -1.205 -4.751 3.459 1.00 92.94 206 MET A O 1
ATOM 1738 N N . LEU A 1 207 ? -2.965 -6.137 3.348 1.00 95.19 207 LEU A N 1
ATOM 1739 C CA . LEU A 1 207 ? -2.224 -7.298 3.846 1.00 95.19 207 LEU A CA 1
ATOM 1740 C C . LEU A 1 207 ? -1.046 -7.658 2.933 1.00 95.19 207 LEU A C 1
ATOM 1742 O O . LEU A 1 207 ? -0.070 -8.222 3.417 1.00 95.19 207 LEU A O 1
ATOM 1746 N N . ALA A 1 208 ? -1.077 -7.292 1.646 1.00 97.31 208 ALA A N 1
ATOM 1747 C CA . ALA A 1 208 ? 0.052 -7.523 0.753 1.00 97.31 208 ALA A CA 1
ATOM 1748 C 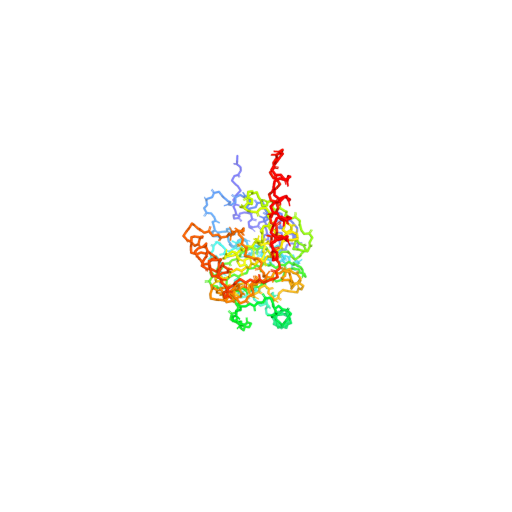C . ALA A 1 208 ? 1.326 -6.810 1.228 1.00 97.31 208 ALA A C 1
ATOM 1750 O O . ALA A 1 208 ? 2.410 -7.358 1.055 1.00 97.31 208 ALA A O 1
ATOM 1751 N N . PHE A 1 209 ? 1.224 -5.659 1.903 1.00 96.44 209 PHE A N 1
ATOM 1752 C CA . PHE A 1 209 ? 2.399 -4.981 2.458 1.00 96.44 209 PHE A CA 1
ATOM 1753 C C . PHE A 1 209 ? 3.160 -5.844 3.461 1.00 96.44 209 PHE A C 1
ATOM 1755 O O . PHE A 1 209 ? 4.368 -5.683 3.563 1.00 96.44 209 PHE A O 1
ATOM 1762 N N . LEU A 1 210 ? 2.506 -6.802 4.131 1.00 96.75 210 LEU A N 1
ATOM 1763 C CA . LEU A 1 210 ? 3.161 -7.730 5.058 1.00 96.75 210 LEU A CA 1
ATOM 1764 C C . LEU A 1 210 ? 4.170 -8.665 4.369 1.00 96.75 210 LEU A C 1
ATOM 1766 O O . LEU A 1 210 ? 4.949 -9.302 5.070 1.00 96.75 210 LEU A O 1
ATOM 1770 N N . LYS A 1 211 ? 4.211 -8.723 3.029 1.00 97.25 211 LYS A N 1
ATOM 1771 C CA . LYS A 1 211 ? 5.297 -9.369 2.271 1.00 97.25 211 LYS A CA 1
ATOM 1772 C C . LYS A 1 211 ? 6.651 -8.681 2.484 1.00 97.25 211 LYS A C 1
ATOM 1774 O O . LYS A 1 211 ? 7.681 -9.310 2.287 1.00 97.25 211 LYS A O 1
ATOM 1779 N N . ILE A 1 212 ? 6.656 -7.400 2.861 1.00 96.38 212 ILE A N 1
ATOM 1780 C CA . ILE A 1 212 ? 7.873 -6.593 2.934 1.00 96.38 212 ILE A CA 1
ATOM 1781 C C . ILE A 1 212 ? 8.585 -6.762 4.287 1.00 96.38 212 ILE A C 1
ATOM 1783 O O . ILE A 1 212 ? 7.954 -6.606 5.342 1.00 96.38 212 ILE A O 1
ATOM 1787 N N . PRO A 1 213 ? 9.907 -7.015 4.302 1.00 92.19 213 PRO A N 1
ATOM 1788 C CA . PRO A 1 213 ? 10.676 -7.087 5.537 1.00 92.19 213 PRO A CA 1
ATOM 1789 C C . PRO A 1 213 ? 10.578 -5.809 6.378 1.00 92.19 213 PRO A C 1
ATOM 1791 O O . PRO A 1 213 ? 10.536 -4.691 5.868 1.00 92.19 213 PRO A O 1
ATOM 1794 N N . SER A 1 214 ? 10.589 -5.960 7.705 1.00 88.25 214 SER A N 1
ATOM 1795 C CA . SER A 1 214 ? 10.499 -4.861 8.688 1.00 88.25 214 SER A CA 1
ATOM 1796 C C . SER A 1 214 ? 9.221 -4.012 8.670 1.00 88.25 214 SER A C 1
ATOM 1798 O O . SER A 1 214 ? 9.097 -3.137 9.523 1.00 88.25 214 SER A O 1
ATOM 1800 N N . ILE A 1 215 ? 8.265 -4.236 7.764 1.00 92.75 215 ILE A N 1
ATOM 1801 C CA . ILE A 1 215 ? 7.057 -3.400 7.676 1.00 92.75 215 ILE A CA 1
ATOM 1802 C C . ILE A 1 215 ? 6.165 -3.513 8.917 1.00 92.75 215 ILE A C 1
ATOM 1804 O O . ILE A 1 215 ? 5.388 -2.615 9.212 1.00 92.75 215 ILE A O 1
ATOM 1808 N N . ILE A 1 216 ? 6.280 -4.605 9.674 1.00 92.19 216 ILE A N 1
ATOM 1809 C CA . ILE A 1 216 ? 5.418 -4.873 10.824 1.00 92.19 216 ILE A CA 1
ATOM 1810 C C . ILE A 1 216 ? 5.516 -3.798 11.914 1.00 92.19 216 ILE A C 1
ATOM 1812 O O . ILE A 1 216 ? 4.521 -3.503 12.571 1.00 92.19 216 ILE A O 1
ATOM 1816 N N . SER A 1 217 ? 6.670 -3.138 12.062 1.00 89.56 217 SER A N 1
ATOM 1817 C CA . SER A 1 217 ? 6.824 -2.015 12.998 1.00 89.56 217 SER A CA 1
ATOM 1818 C C . SER A 1 217 ? 5.972 -0.802 12.610 1.00 89.56 217 SER A C 1
ATOM 1820 O O . SER A 1 217 ? 5.602 0.002 13.461 1.00 89.56 217 SER A O 1
ATOM 1822 N N . PHE A 1 218 ? 5.594 -0.670 11.335 1.00 90.12 218 PHE A N 1
ATOM 1823 C CA . PHE A 1 218 ? 4.629 0.340 10.918 1.00 90.12 218 PHE A CA 1
ATOM 1824 C C . PHE A 1 218 ? 3.238 0.068 11.506 1.00 90.12 218 PHE A C 1
ATOM 1826 O O . PHE A 1 218 ? 2.525 1.007 11.854 1.00 90.12 218 PHE A O 1
ATOM 1833 N N . PHE A 1 219 ? 2.864 -1.196 11.672 1.00 90.50 219 PHE A N 1
ATOM 1834 C CA . PHE A 1 219 ? 1.530 -1.598 12.109 1.00 90.50 219 PHE A CA 1
ATOM 1835 C C . PHE A 1 219 ? 1.410 -1.871 13.618 1.00 90.50 219 PHE A C 1
ATOM 1837 O O . PHE A 1 219 ? 0.301 -2.095 14.101 1.00 90.50 219 PHE A O 1
ATOM 1844 N N . SER A 1 220 ? 2.514 -1.845 14.376 1.00 87.25 220 SER A N 1
ATOM 1845 C CA . SER A 1 220 ? 2.538 -2.242 15.797 1.00 87.25 220 SER A CA 1
ATOM 1846 C C . SER A 1 220 ? 1.584 -1.445 16.688 1.00 87.25 220 SER A C 1
ATOM 1848 O O . SER A 1 220 ? 1.026 -1.998 17.631 1.00 87.25 220 SER A O 1
ATOM 1850 N N . ASP A 1 221 ? 1.362 -0.174 16.352 1.00 88.12 221 ASP A N 1
ATOM 1851 C CA . ASP A 1 221 ? 0.586 0.769 17.168 1.00 88.12 221 ASP A CA 1
ATOM 1852 C C . ASP A 1 221 ? -0.780 1.091 16.539 1.00 88.12 221 ASP A C 1
ATOM 1854 O O . ASP A 1 221 ? -1.434 2.063 16.913 1.00 88.12 221 ASP A O 1
ATOM 1858 N N . MET A 1 222 ? -1.192 0.307 15.539 1.00 92.56 222 MET A N 1
ATOM 1859 C CA . MET A 1 222 ? -2.457 0.482 14.833 1.00 92.56 222 MET A CA 1
ATOM 1860 C C . MET A 1 222 ? -3.382 -0.697 15.087 1.00 92.56 222 MET A C 1
ATOM 1862 O O . MET A 1 222 ? -2.935 -1.839 15.147 1.00 92.56 222 MET A O 1
ATOM 1866 N N . ILE A 1 223 ? -4.683 -0.427 15.146 1.00 95.56 223 ILE A N 1
ATOM 1867 C CA . ILE A 1 223 ? -5.716 -1.461 15.115 1.00 95.56 223 ILE A CA 1
ATOM 1868 C C . ILE A 1 223 ? -6.444 -1.388 13.780 1.00 95.56 223 ILE A C 1
ATOM 1870 O O . ILE A 1 223 ? -6.927 -0.331 13.381 1.00 95.56 223 ILE A O 1
ATOM 1874 N N . VAL A 1 224 ? -6.546 -2.517 13.089 1.00 95.25 224 VAL A N 1
ATOM 1875 C CA . VAL A 1 224 ? -7.082 -2.581 11.732 1.00 95.25 224 VAL A CA 1
ATOM 1876 C C . VAL A 1 224 ? -8.294 -3.504 11.673 1.00 95.25 224 VAL A C 1
ATOM 1878 O O . VAL A 1 224 ? -8.247 -4.647 12.114 1.00 95.25 224 VAL A O 1
ATOM 1881 N N . PHE A 1 225 ? -9.380 -3.014 11.089 1.00 95.38 225 PHE A N 1
ATOM 1882 C CA . PHE A 1 225 ? -10.646 -3.704 10.896 1.00 95.38 225 PHE A CA 1
ATOM 1883 C C . PHE A 1 225 ? -10.847 -4.026 9.416 1.00 95.38 225 PHE A C 1
ATOM 1885 O O . PHE A 1 225 ? -10.695 -3.158 8.558 1.00 95.38 225 PHE A O 1
ATOM 1892 N N . GLY A 1 226 ? -11.218 -5.271 9.119 1.00 92.75 226 GLY A N 1
ATOM 1893 C CA . GLY A 1 226 ? -11.546 -5.717 7.762 1.00 92.75 226 GLY A CA 1
ATOM 1894 C C . GLY A 1 226 ? -12.995 -5.455 7.340 1.00 92.75 226 GLY A C 1
ATOM 1895 O O . GLY A 1 226 ? -13.336 -5.741 6.200 1.00 92.75 226 GLY A O 1
ATOM 1896 N N . SER A 1 227 ? -13.857 -4.975 8.246 1.00 92.44 227 SER A N 1
ATOM 1897 C CA . SER A 1 227 ? -15.236 -4.585 7.930 1.00 92.44 227 SER A CA 1
ATOM 1898 C C . SER A 1 227 ? -15.869 -3.719 9.024 1.00 92.44 227 SER A C 1
ATOM 1900 O O . SER A 1 227 ? -15.417 -3.710 10.175 1.00 92.44 227 SER A O 1
ATOM 1902 N N . ASP A 1 228 ? -16.967 -3.045 8.675 1.00 93.94 228 ASP A N 1
ATOM 1903 C CA . ASP A 1 228 ? -17.787 -2.228 9.583 1.00 93.94 228 ASP A CA 1
ATOM 1904 C C . ASP A 1 228 ? -18.294 -3.042 10.773 1.00 93.94 228 ASP A C 1
ATOM 1906 O O . ASP A 1 228 ? -18.318 -2.560 11.902 1.00 93.94 228 ASP A O 1
ATOM 1910 N N . GLU A 1 229 ? -18.648 -4.307 10.539 1.00 94.69 229 GLU A N 1
ATOM 1911 C CA . GLU A 1 229 ? -19.083 -5.238 11.578 1.00 94.69 229 GLU A CA 1
ATOM 1912 C C . GLU A 1 229 ? -17.966 -5.500 12.600 1.00 94.69 229 GLU A C 1
ATOM 1914 O O . GLU A 1 229 ? -18.207 -5.495 13.810 1.00 94.69 229 GLU A O 1
ATOM 1919 N N . LYS A 1 230 ? -16.722 -5.688 12.138 1.00 95.62 230 LYS A N 1
ATOM 1920 C CA . LYS A 1 230 ? -15.573 -5.903 13.030 1.00 95.62 230 LYS A CA 1
ATOM 1921 C C . LYS A 1 230 ? -15.248 -4.649 13.833 1.00 95.62 230 LYS A C 1
ATOM 1923 O O . LYS A 1 230 ? -15.009 -4.763 15.036 1.00 95.62 230 LYS A O 1
ATOM 1928 N N . LEU A 1 231 ? -15.309 -3.475 13.204 1.00 96.00 231 LEU A N 1
ATOM 1929 C CA . LEU A 1 231 ? -15.172 -2.193 13.898 1.00 96.00 231 LEU A CA 1
ATOM 1930 C C . LEU A 1 231 ? -16.262 -2.031 14.962 1.00 96.00 231 LEU A C 1
ATOM 1932 O O . LEU A 1 231 ? -15.963 -1.747 16.124 1.00 96.00 231 LEU A O 1
ATOM 1936 N N . TYR A 1 232 ? -17.520 -2.269 14.584 1.00 96.19 232 TYR A N 1
ATOM 1937 C CA . TYR A 1 232 ? -18.662 -2.175 15.485 1.00 96.19 232 TYR A CA 1
ATOM 1938 C C . TYR A 1 232 ? -18.481 -3.079 16.699 1.00 96.19 232 TYR A C 1
ATOM 1940 O O . TYR A 1 232 ? -18.538 -2.601 17.828 1.00 96.19 232 TYR A O 1
ATOM 1948 N N . HIS A 1 233 ? -18.208 -4.369 16.494 1.00 95.81 233 HIS A N 1
ATOM 1949 C CA . HIS A 1 233 ? -18.043 -5.312 17.598 1.00 95.81 233 HIS A CA 1
ATOM 1950 C C . HIS A 1 233 ? -16.858 -4.981 18.499 1.00 95.81 233 HIS A C 1
ATOM 1952 O O . HIS A 1 233 ? -16.962 -5.165 19.714 1.00 95.81 233 HIS A O 1
ATOM 1958 N N . TYR A 1 234 ? -15.752 -4.483 17.944 1.00 96.44 234 TYR A N 1
ATOM 1959 C CA . TYR A 1 234 ? -14.603 -4.066 18.740 1.00 96.44 234 TYR A CA 1
ATOM 1960 C C . TYR A 1 234 ? -14.992 -2.966 19.734 1.00 96.44 234 TYR A C 1
ATOM 1962 O O . TYR A 1 234 ? -14.858 -3.146 20.946 1.00 96.44 234 TYR A O 1
ATOM 1970 N N . PHE A 1 235 ? -15.550 -1.858 19.241 1.00 95.94 235 PHE A N 1
ATOM 1971 C CA . PHE A 1 235 ? -15.906 -0.719 20.088 1.00 95.94 235 PHE A CA 1
ATOM 1972 C C . PHE A 1 235 ? -17.167 -0.959 20.927 1.00 95.94 235 PHE A C 1
ATOM 1974 O O . PHE A 1 235 ? -17.278 -0.433 22.034 1.00 95.94 235 PHE A O 1
ATOM 1981 N N . TYR A 1 236 ? -18.115 -1.768 20.459 1.00 94.50 236 TYR A N 1
ATOM 1982 C CA . TYR A 1 236 ? -19.304 -2.121 21.235 1.00 94.50 236 TYR A CA 1
ATOM 1983 C C . TYR A 1 236 ? -18.945 -2.934 22.488 1.00 94.50 236 TYR A C 1
ATOM 1985 O O . TYR A 1 236 ? -19.505 -2.704 23.562 1.00 94.50 236 TYR A O 1
ATOM 1993 N N . ASN A 1 237 ? -17.987 -3.860 22.365 1.00 92.94 237 ASN A N 1
ATOM 1994 C CA . ASN A 1 237 ? -17.581 -4.739 23.462 1.00 92.94 237 ASN A CA 1
ATOM 1995 C C . ASN A 1 237 ? -16.521 -4.112 24.383 1.00 92.94 237 ASN A C 1
ATOM 1997 O O . ASN A 1 237 ? -16.522 -4.404 25.577 1.00 92.94 237 ASN A O 1
ATOM 2001 N N . ARG A 1 238 ? -15.646 -3.242 23.859 1.00 91.75 238 ARG A N 1
ATOM 2002 C CA . ARG A 1 238 ? -14.593 -2.549 24.625 1.00 91.75 238 ARG A CA 1
ATOM 2003 C C . ARG A 1 238 ? -15.025 -1.142 25.016 1.00 91.75 238 ARG A C 1
ATOM 2005 O O . ARG A 1 238 ? -14.682 -0.156 24.363 1.00 91.75 238 ARG A O 1
ATOM 2012 N N . LYS A 1 239 ? -15.841 -1.052 26.061 1.00 89.38 239 LYS A N 1
ATOM 2013 C CA . LYS A 1 239 ? -16.497 0.191 26.508 1.00 89.38 239 LYS A CA 1
ATOM 2014 C C . LYS A 1 239 ? -15.513 1.213 27.084 1.00 89.38 239 LYS A C 1
ATOM 2016 O O . LYS A 1 239 ? -15.782 2.407 27.042 1.00 89.38 239 LYS A O 1
ATOM 2021 N N . GLU A 1 240 ? -14.391 0.737 27.607 1.00 87.75 240 GLU A N 1
ATOM 2022 C CA . GLU A 1 240 ? -13.288 1.501 28.189 1.00 87.75 240 GLU A CA 1
ATOM 2023 C C . GLU A 1 240 ? -12.445 2.260 27.157 1.00 87.75 240 GLU A C 1
ATOM 2025 O O . GLU A 1 240 ? -11.795 3.244 27.506 1.00 87.75 240 GLU A O 1
ATOM 2030 N N . VAL A 1 241 ? -12.460 1.821 25.896 1.00 90.75 241 VAL A N 1
ATOM 2031 C CA . VAL A 1 241 ? -11.700 2.438 24.805 1.00 90.75 241 VAL A CA 1
ATOM 2032 C C . VAL A 1 241 ? -12.499 3.603 24.232 1.00 90.75 241 VAL A C 1
ATOM 2034 O O . VAL A 1 241 ? -13.658 3.418 23.849 1.00 90.75 241 VAL A O 1
ATOM 2037 N N . TYR A 1 242 ? -11.904 4.794 24.146 1.00 88.81 242 TYR A N 1
ATOM 2038 C CA . TYR A 1 242 ? -12.555 5.965 23.555 1.00 88.81 242 TYR A CA 1
ATOM 2039 C C . TYR A 1 242 ? -12.896 5.738 22.076 1.00 88.81 242 TYR A C 1
ATOM 2041 O O . TYR A 1 242 ? -12.197 5.030 21.356 1.00 88.81 242 TYR A O 1
ATOM 2049 N N . LEU A 1 243 ? -14.015 6.315 21.631 1.00 92.31 243 LEU A N 1
ATOM 2050 C CA . LEU A 1 243 ? -14.395 6.267 20.220 1.00 92.31 243 LEU A CA 1
ATOM 2051 C C . LEU A 1 243 ? -13.546 7.280 19.440 1.00 92.31 243 LEU A C 1
ATOM 2053 O O . LEU A 1 243 ? -13.468 8.431 19.882 1.00 92.31 243 LEU A O 1
ATOM 2057 N N . PRO A 1 244 ? -12.958 6.895 18.295 1.00 92.69 244 PRO A N 1
ATOM 2058 C CA . PRO A 1 244 ? -12.246 7.833 17.445 1.00 92.69 244 PRO A CA 1
ATOM 2059 C C . PRO A 1 244 ? -13.245 8.798 16.808 1.00 92.69 244 PRO A C 1
ATOM 2061 O O . PRO A 1 244 ? -14.233 8.374 16.210 1.00 92.69 244 PRO A O 1
ATOM 2064 N N . ARG A 1 245 ? -13.000 10.099 16.943 1.00 89.06 245 ARG A N 1
ATOM 2065 C CA . ARG A 1 245 ? -13.828 11.160 16.344 1.00 89.06 245 ARG A CA 1
ATOM 2066 C C . ARG A 1 245 ? -13.116 11.868 15.201 1.00 89.06 245 ARG A C 1
ATOM 2068 O O . ARG A 1 245 ? -13.770 12.508 14.386 1.00 89.06 245 ARG A O 1
ATOM 2075 N N . ASN A 1 246 ? -11.798 11.710 15.085 1.00 88.94 246 ASN A N 1
ATOM 2076 C CA . ASN A 1 246 ? -11.047 12.230 13.950 1.00 88.94 246 ASN A CA 1
ATOM 2077 C C . ASN A 1 246 ? -11.078 11.223 12.793 1.00 88.94 246 ASN A C 1
ATOM 2079 O O . ASN A 1 246 ? -10.263 10.305 12.731 1.00 88.94 246 ASN A O 1
ATOM 2083 N N . ILE A 1 247 ? -12.035 11.384 11.875 1.00 88.38 247 ILE A N 1
ATOM 2084 C CA . ILE A 1 247 ? -12.260 10.432 10.774 1.00 88.38 247 ILE A CA 1
ATOM 2085 C C . ILE A 1 247 ? -11.730 10.989 9.447 1.00 88.38 247 ILE A C 1
ATOM 2087 O O . ILE A 1 247 ? -12.172 12.047 8.974 1.00 88.38 247 ILE A O 1
ATOM 2091 N N . ALA A 1 248 ? -10.831 10.241 8.808 1.00 83.75 248 ALA A N 1
ATOM 2092 C CA . ALA A 1 248 ? -10.168 10.602 7.555 1.00 83.75 248 ALA A CA 1
ATOM 2093 C C . ALA A 1 248 ? -10.327 9.519 6.470 1.00 83.75 248 ALA A C 1
ATOM 2095 O O . ALA A 1 248 ? -10.630 8.367 6.769 1.00 83.75 248 ALA A O 1
ATOM 2096 N N . GLY A 1 249 ? -10.090 9.898 5.207 1.00 74.12 249 GLY A N 1
ATOM 2097 C CA . GLY A 1 249 ? -10.070 8.972 4.062 1.00 74.12 249 GLY A CA 1
ATOM 2098 C C . GLY A 1 249 ? -11.411 8.741 3.354 1.00 74.12 249 GLY A C 1
ATOM 2099 O O . GLY A 1 249 ? -11.515 7.835 2.540 1.00 74.12 249 GLY A O 1
ATOM 2100 N N . LEU A 1 250 ? -12.425 9.567 3.627 1.00 74.44 250 LEU A N 1
ATOM 2101 C CA . LEU A 1 250 ? -13.798 9.342 3.166 1.00 74.44 250 LEU A CA 1
ATOM 2102 C C . LEU A 1 250 ? -14.305 10.393 2.184 1.00 74.44 250 LEU A C 1
ATOM 2104 O O . LEU A 1 250 ? -14.031 11.586 2.339 1.00 74.44 250 LEU A O 1
ATOM 2108 N N . ASP A 1 251 ? -15.141 9.949 1.245 1.00 80.00 251 ASP A N 1
ATOM 2109 C CA . ASP A 1 251 ? -16.107 10.831 0.594 1.00 80.00 251 ASP A CA 1
ATOM 2110 C C . ASP A 1 251 ? -17.243 11.229 1.561 1.00 80.00 251 ASP A C 1
ATOM 2112 O O . ASP A 1 251 ? -17.338 10.754 2.698 1.00 80.00 251 ASP A O 1
ATOM 2116 N N . GLN A 1 252 ? -18.111 12.148 1.129 1.00 80.88 252 GLN A N 1
ATOM 2117 C CA . GLN A 1 252 ? -19.187 12.661 1.982 1.00 80.88 252 GLN A CA 1
ATOM 2118 C C . GLN A 1 252 ? -20.217 11.592 2.380 1.00 80.88 252 GLN A C 1
ATOM 2120 O O . GLN A 1 252 ? -20.720 11.648 3.502 1.00 80.88 252 GLN A O 1
ATOM 2125 N N . SER A 1 253 ? -20.524 10.636 1.498 1.00 85.00 253 SER A N 1
ATOM 2126 C CA . SER A 1 253 ? -21.528 9.598 1.757 1.00 85.00 253 SER A CA 1
ATOM 2127 C C . SER A 1 253 ? -21.011 8.615 2.796 1.00 85.00 253 SER A C 1
ATOM 2129 O O . SER A 1 253 ? -21.636 8.407 3.835 1.00 85.00 253 SER A O 1
ATOM 2131 N N . ARG A 1 254 ? -19.808 8.082 2.571 1.00 87.75 254 ARG A N 1
ATOM 2132 C CA . ARG A 1 254 ? -19.191 7.114 3.472 1.00 87.75 254 ARG A CA 1
ATOM 2133 C C . ARG A 1 254 ? -18.883 7.723 4.840 1.00 87.75 254 ARG A C 1
ATOM 2135 O O . ARG A 1 254 ? -19.013 7.054 5.861 1.00 87.75 254 ARG A O 1
ATOM 2142 N N . ARG A 1 255 ? -18.557 9.020 4.896 1.00 87.75 255 ARG A N 1
ATOM 2143 C CA . ARG A 1 255 ? -18.424 9.749 6.168 1.00 87.75 255 ARG A CA 1
ATOM 2144 C C . ARG A 1 255 ? -19.721 9.757 6.977 1.00 8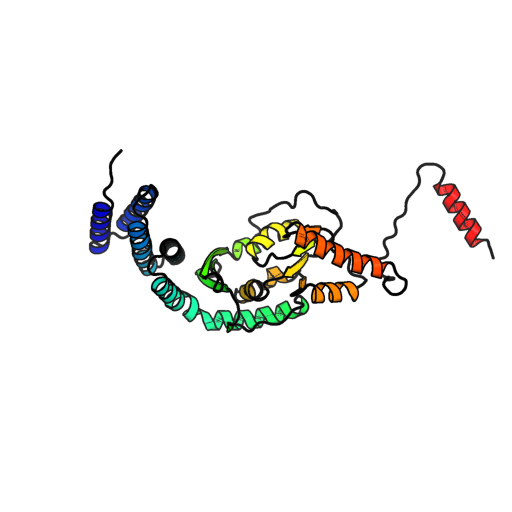7.75 255 ARG A C 1
ATOM 2146 O O . ARG A 1 255 ? -19.651 9.599 8.192 1.00 87.75 255 ARG A O 1
ATOM 2153 N N . ALA A 1 256 ? -20.877 9.931 6.339 1.00 88.25 256 ALA A N 1
ATOM 2154 C CA . ALA A 1 256 ? -22.158 9.913 7.042 1.00 88.25 256 ALA A CA 1
ATOM 2155 C C . ALA A 1 256 ? -22.449 8.532 7.656 1.00 88.25 256 ALA A C 1
ATOM 2157 O O . ALA A 1 256 ? -22.812 8.461 8.827 1.00 88.25 256 ALA A O 1
ATOM 2158 N N . GLU A 1 257 ? -22.202 7.452 6.911 1.00 91.69 257 GLU A N 1
ATOM 2159 C CA . GLU A 1 257 ? -22.391 6.071 7.386 1.00 91.69 257 GLU A CA 1
ATOM 2160 C C . GLU A 1 257 ? -21.513 5.744 8.601 1.00 91.69 257 GLU A C 1
ATOM 2162 O O . GLU A 1 257 ? -21.989 5.208 9.603 1.00 91.69 257 GLU A O 1
ATOM 2167 N N . ILE A 1 258 ? -20.225 6.100 8.542 1.00 92.31 258 ILE A N 1
ATOM 2168 C CA . ILE A 1 258 ? -19.292 5.852 9.647 1.00 92.31 258 ILE A CA 1
ATOM 2169 C C . ILE A 1 258 ? -19.645 6.696 10.875 1.00 92.31 258 ILE A C 1
ATOM 2171 O O . ILE A 1 258 ? -19.575 6.196 11.999 1.00 92.31 258 ILE A O 1
ATOM 2175 N N . ASN A 1 259 ? -20.075 7.945 10.683 1.00 90.88 259 ASN A N 1
ATOM 2176 C CA . ASN A 1 259 ? -20.558 8.777 11.784 1.00 90.88 259 ASN A CA 1
ATOM 2177 C C . ASN A 1 259 ? -21.795 8.165 12.448 1.00 90.88 259 ASN A C 1
ATOM 2179 O O . ASN A 1 259 ? -21.829 8.059 13.669 1.00 90.88 259 ASN A O 1
ATOM 2183 N N . GLU A 1 260 ? -22.770 7.697 11.666 1.00 93.75 260 GLU A N 1
ATOM 2184 C CA . GLU A 1 260 ? -23.962 7.033 12.201 1.00 93.75 260 GLU A CA 1
ATOM 2185 C C . GLU A 1 260 ? -23.597 5.764 12.987 1.00 93.75 260 GLU A C 1
ATOM 2187 O O . GLU A 1 260 ? -24.138 5.511 14.068 1.00 93.75 260 GLU A O 1
ATOM 2192 N N . LEU A 1 261 ? -22.630 4.986 12.492 1.00 94.94 261 LEU A N 1
ATOM 2193 C CA . LEU A 1 261 ? -22.120 3.806 13.184 1.00 94.94 261 LEU A CA 1
ATOM 2194 C C . LEU A 1 261 ? -21.495 4.162 14.542 1.00 94.94 261 LEU A C 1
ATOM 2196 O O . LEU A 1 261 ? -21.798 3.519 15.551 1.00 94.94 261 LEU A O 1
ATOM 2200 N N . ILE A 1 262 ? -20.641 5.186 14.577 1.00 93.81 262 ILE A N 1
ATOM 2201 C CA . ILE A 1 262 ? -19.986 5.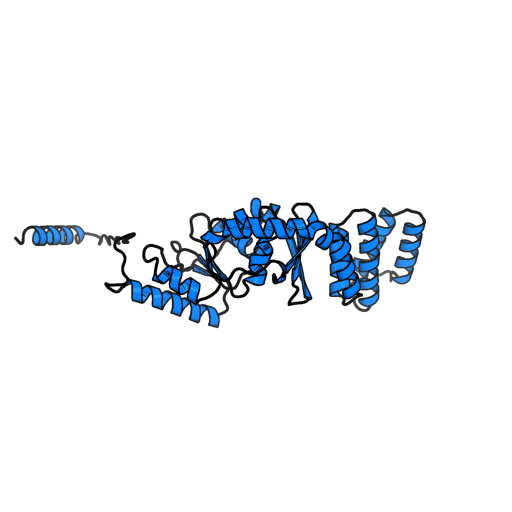659 15.803 1.00 93.81 262 ILE A CA 1
ATOM 2202 C C . ILE A 1 262 ? -21.019 6.236 16.775 1.00 93.81 262 ILE A C 1
ATOM 2204 O O . ILE A 1 262 ? -20.985 5.905 17.963 1.00 93.81 262 ILE A O 1
ATOM 2208 N N . ASP A 1 263 ? -21.980 7.016 16.282 1.00 94.06 263 ASP A N 1
ATOM 2209 C CA . ASP A 1 263 ? -23.062 7.584 17.083 1.00 94.06 263 ASP A CA 1
ATOM 2210 C C . ASP A 1 263 ? -23.940 6.492 17.691 1.00 94.06 263 ASP A C 1
ATOM 2212 O O . ASP A 1 263 ? -24.271 6.552 18.874 1.00 94.06 263 ASP A O 1
ATOM 2216 N N . LYS A 1 264 ? -24.253 5.432 16.943 1.00 95.62 264 LYS A N 1
ATOM 2217 C CA . LYS A 1 264 ? -24.987 4.273 17.467 1.00 95.62 264 LYS A CA 1
ATOM 2218 C C . LYS A 1 264 ? -24.256 3.619 18.642 1.00 95.62 264 LYS A C 1
ATOM 2220 O O . LYS A 1 264 ? -24.885 3.280 19.649 1.00 95.62 264 LYS A O 1
ATOM 2225 N N . ILE A 1 265 ? -22.937 3.445 18.540 1.00 95.56 265 ILE A N 1
ATOM 2226 C CA . ILE A 1 265 ? -22.119 2.894 19.634 1.00 95.56 265 ILE A CA 1
ATOM 2227 C C . ILE A 1 265 ? -22.090 3.871 20.812 1.00 95.56 265 ILE A C 1
ATOM 2229 O O . ILE A 1 265 ? -22.226 3.456 21.964 1.00 95.56 265 ILE A O 1
ATOM 2233 N N . HIS A 1 266 ? -21.961 5.168 20.534 1.00 93.00 266 HIS A N 1
ATOM 2234 C CA . HIS A 1 266 ? -21.984 6.209 21.552 1.00 93.00 266 HIS A CA 1
ATOM 2235 C C . HIS A 1 266 ? -23.302 6.210 22.336 1.00 93.00 266 HIS A C 1
ATOM 2237 O O . HIS A 1 266 ? -23.266 6.151 23.562 1.00 93.00 266 HIS A O 1
ATOM 2243 N N . GLN A 1 267 ? -24.452 6.188 21.654 1.00 93.44 267 GLN A N 1
ATOM 2244 C CA . GLN A 1 267 ? -25.771 6.152 22.292 1.00 93.44 267 GLN A CA 1
ATOM 2245 C C . GLN A 1 267 ? -25.943 4.920 23.181 1.00 93.44 267 GLN A C 1
ATOM 2247 O O . GLN A 1 267 ? -26.420 5.033 24.309 1.00 93.44 267 GLN A O 1
ATOM 2252 N N . TYR A 1 268 ? -25.489 3.749 22.726 1.00 93.75 268 TYR A N 1
ATOM 2253 C CA . TYR A 1 268 ? -25.485 2.555 23.569 1.00 93.75 268 TYR A CA 1
ATOM 2254 C C . TYR A 1 268 ? -24.640 2.754 24.834 1.00 93.75 268 TYR A C 1
ATOM 2256 O O . TYR A 1 268 ? -25.092 2.422 25.929 1.00 93.75 268 TYR A O 1
ATOM 2264 N N . ARG A 1 269 ? -23.452 3.357 24.728 1.00 91.75 269 ARG A N 1
ATOM 2265 C CA . ARG A 1 269 ? -22.570 3.610 25.881 1.00 91.75 269 ARG A CA 1
ATOM 2266 C C . ARG A 1 269 ? -23.127 4.617 26.898 1.00 91.75 269 ARG A C 1
ATOM 2268 O O . ARG A 1 269 ? -22.605 4.688 28.006 1.00 91.75 269 ARG A O 1
ATOM 2275 N N . LEU A 1 270 ? -24.184 5.360 26.561 1.00 89.12 270 LEU A N 1
ATOM 2276 C CA . LEU A 1 270 ? -24.908 6.224 27.505 1.00 89.12 270 LEU A CA 1
ATOM 2277 C C . LEU A 1 270 ? -25.933 5.456 28.362 1.00 89.12 270 LEU A C 1
ATOM 2279 O O . LEU A 1 270 ? -26.401 5.979 29.374 1.00 89.12 270 LEU A O 1
ATOM 2283 N N . THR A 1 271 ? -26.284 4.224 27.984 1.00 90.81 271 THR A N 1
ATOM 2284 C CA . THR A 1 271 ? -27.233 3.381 28.730 1.00 90.81 271 THR A CA 1
ATOM 2285 C C . THR A 1 271 ? -26.590 2.749 29.975 1.00 90.81 271 THR A C 1
ATOM 2287 O O . THR A 1 271 ? -25.364 2.601 30.026 1.00 90.81 271 THR A O 1
ATOM 2290 N N . PRO A 1 272 ? -27.379 2.332 30.987 1.00 88.00 272 PRO A N 1
ATOM 2291 C CA . PRO A 1 272 ? -26.862 1.599 32.145 1.00 88.00 272 PRO A CA 1
ATOM 2292 C C . PRO A 1 272 ? -26.099 0.321 31.777 1.00 88.00 272 PRO A C 1
ATOM 2294 O O . PRO A 1 272 ? -25.119 -0.012 32.439 1.00 88.00 272 PRO A O 1
ATOM 2297 N N . GLU A 1 273 ? -26.522 -0.375 30.722 1.00 87.50 273 GLU A N 1
ATOM 2298 C CA . GLU A 1 273 ? -25.905 -1.612 30.248 1.00 87.50 273 GLU A CA 1
ATOM 2299 C C . GLU A 1 273 ? -24.618 -1.342 29.463 1.00 87.50 273 GLU A C 1
ATOM 2301 O O . GLU A 1 273 ? -23.677 -2.135 29.524 1.00 87.50 273 GLU A O 1
ATOM 2306 N N . GLY A 1 274 ? -24.566 -0.243 28.708 1.00 84.94 274 GLY A N 1
ATOM 2307 C CA . GLY A 1 274 ? -23.456 0.095 27.819 1.00 84.94 274 GLY A CA 1
ATOM 2308 C C . GLY A 1 274 ? -22.367 0.971 28.436 1.00 84.94 274 GLY A C 1
ATOM 2309 O O . GLY A 1 274 ? -21.264 1.008 27.888 1.00 84.94 274 GLY A O 1
ATOM 2310 N N . ARG A 1 275 ? -22.636 1.657 29.552 1.00 84.25 275 ARG A N 1
ATOM 2311 C CA . ARG A 1 275 ? -21.642 2.501 30.231 1.00 84.25 275 ARG A CA 1
ATOM 2312 C C . ARG A 1 275 ? -20.536 1.675 30.889 1.00 84.25 275 ARG A C 1
ATOM 2314 O O . ARG A 1 275 ? -20.720 0.505 31.223 1.00 84.25 275 ARG A O 1
ATOM 2321 N N . THR A 1 276 ? -19.385 2.305 31.085 1.00 81.38 276 THR A N 1
ATOM 2322 C CA . THR A 1 276 ? -18.237 1.737 31.797 1.00 81.38 276 THR A CA 1
ATOM 2323 C C . THR A 1 276 ? -17.961 2.537 33.066 1.00 81.38 276 THR A C 1
ATOM 2325 O O . THR A 1 276 ? -18.134 3.754 33.081 1.00 81.38 276 THR A O 1
ATOM 2328 N N . ASP A 1 277 ? -17.524 1.852 34.123 1.00 79.81 277 ASP A N 1
ATOM 2329 C CA . ASP A 1 277 ? -17.082 2.485 35.374 1.00 79.81 277 ASP A CA 1
ATOM 2330 C C . ASP A 1 277 ? -15.583 2.852 35.336 1.00 79.81 277 ASP A C 1
ATOM 2332 O O . ASP A 1 277 ? -15.040 3.418 36.284 1.00 79.81 277 ASP A O 1
ATOM 2336 N N . SER A 1 278 ? -14.899 2.531 34.233 1.00 74.31 278 SER A N 1
ATOM 2337 C CA . SER A 1 278 ? -13.500 2.890 33.973 1.00 74.31 278 SER A CA 1
ATOM 2338 C C . SER A 1 278 ? -13.415 4.099 33.037 1.00 74.31 278 SER A C 1
ATOM 2340 O O . SER A 1 278 ? -14.321 4.331 32.243 1.00 74.31 278 SER A O 1
ATOM 2342 N N . ASN A 1 279 ? -12.338 4.887 33.131 1.00 68.56 279 ASN A N 1
ATOM 2343 C CA . ASN A 1 279 ? -12.119 6.081 32.297 1.00 68.56 279 ASN A CA 1
ATOM 2344 C C . ASN A 1 279 ? -13.262 7.120 32.368 1.00 68.56 279 ASN A C 1
ATOM 2346 O O . ASN A 1 279 ? -13.589 7.781 31.384 1.00 68.56 279 ASN A O 1
ATOM 2350 N N . VAL A 1 280 ? -13.878 7.279 33.547 1.00 67.12 280 VAL A N 1
ATOM 2351 C CA . VAL A 1 280 ? -14.936 8.273 33.778 1.00 67.12 280 VAL A CA 1
ATOM 2352 C C . VAL A 1 280 ? -14.348 9.682 33.692 1.00 67.12 280 VAL A C 1
ATOM 2354 O O . VAL A 1 280 ? -13.524 10.080 34.518 1.00 67.12 280 VAL A O 1
ATOM 2357 N N . LEU A 1 281 ? -14.796 10.453 32.700 1.00 62.16 281 LEU A N 1
ATOM 2358 C CA . LEU A 1 281 ? -14.366 11.833 32.513 1.00 62.16 281 LEU A CA 1
ATOM 2359 C C . LEU A 1 281 ? -15.062 12.736 33.540 1.00 62.16 281 LEU A C 1
ATOM 2361 O O . LEU A 1 281 ? -16.258 13.014 33.452 1.00 62.16 281 LEU A O 1
ATOM 2365 N N . LEU A 1 282 ? -14.309 13.189 34.540 1.00 59.66 282 LEU A N 1
ATOM 2366 C CA . LEU A 1 282 ? -14.794 14.146 35.528 1.00 59.66 282 LEU A CA 1
ATOM 2367 C C . LEU A 1 282 ? -14.658 15.570 34.974 1.00 59.66 282 LEU A C 1
ATOM 2369 O O . LEU A 1 282 ? -13.616 16.208 35.113 1.00 59.66 282 LEU A O 1
ATOM 2373 N N . SER A 1 283 ? -15.723 16.100 34.378 1.00 54.25 283 SER A N 1
ATOM 2374 C CA . SER A 1 283 ? -15.790 17.529 34.058 1.00 54.25 283 SER A CA 1
ATOM 2375 C C . SER A 1 283 ? -16.179 18.328 35.302 1.00 54.25 283 SER A C 1
ATOM 2377 O O . SER A 1 283 ? -17.351 18.412 35.666 1.00 54.25 283 SER A O 1
ATOM 2379 N N . ILE A 1 284 ? -15.193 18.948 35.954 1.00 60.66 284 ILE A N 1
ATOM 2380 C CA . ILE A 1 284 ? -15.445 19.935 37.008 1.00 60.66 284 ILE A CA 1
ATOM 2381 C C . ILE A 1 284 ? -15.638 21.296 36.341 1.00 60.66 284 ILE A C 1
ATOM 2383 O O . ILE A 1 284 ? -14.684 22.025 36.077 1.00 60.66 284 ILE A O 1
ATOM 2387 N N . CYS A 1 285 ? -16.887 21.671 36.083 1.00 53.47 285 CYS A N 1
ATOM 2388 C CA . CYS A 1 285 ? -17.193 23.059 35.766 1.00 53.47 285 CYS A CA 1
ATOM 2389 C C . CYS A 1 285 ? -17.041 23.876 37.053 1.00 53.47 285 CYS A C 1
ATOM 2391 O O . CYS A 1 285 ? -17.886 23.777 37.940 1.00 53.47 285 CYS A O 1
ATOM 2393 N N . ILE A 1 286 ? -15.970 24.665 37.174 1.00 63.72 286 ILE A N 1
ATOM 2394 C CA . ILE A 1 286 ? -15.807 25.628 38.269 1.00 63.72 286 ILE A CA 1
ATOM 2395 C C . ILE A 1 286 ? -16.555 26.906 37.869 1.00 63.72 286 ILE A C 1
ATOM 2397 O O . ILE A 1 286 ? -16.068 27.655 37.021 1.00 63.72 286 ILE A O 1
ATOM 2401 N N . PRO A 1 287 ? -17.743 27.190 38.431 1.00 53.81 287 PRO A N 1
ATOM 2402 C CA . PRO A 1 287 ? -18.441 28.422 38.111 1.00 53.81 287 PRO A CA 1
ATOM 2403 C C . PRO A 1 287 ? -17.693 29.612 38.728 1.00 53.81 287 PRO A C 1
ATOM 2405 O O . PRO A 1 287 ? -17.377 29.613 39.921 1.00 53.81 287 PRO A O 1
ATOM 2408 N N . SER A 1 288 ? -17.420 30.637 37.921 1.00 63.22 288 SER A N 1
ATOM 2409 C CA . SER A 1 288 ? -16.771 31.866 38.377 1.00 63.22 288 SER A CA 1
ATOM 2410 C C . SER A 1 288 ? -17.632 32.617 39.411 1.00 63.22 288 SER A C 1
ATOM 2412 O O . SER A 1 288 ? -18.856 32.667 39.311 1.00 63.22 288 SER A O 1
ATOM 2414 N N . TYR A 1 289 ? -16.934 33.123 40.439 1.00 57.41 289 TYR A N 1
ATOM 2415 C CA . TYR A 1 289 ? -17.327 33.894 41.635 1.00 57.41 289 TYR A CA 1
ATOM 2416 C C . TYR A 1 289 ? -18.652 33.527 42.360 1.00 57.41 289 TYR A C 1
ATOM 2418 O O . TYR A 1 289 ? -19.757 33.637 41.838 1.00 57.41 289 TYR A O 1
ATOM 2426 N N . ASN A 1 290 ? -18.536 33.148 43.642 1.00 57.28 290 ASN A N 1
ATOM 2427 C CA . ASN A 1 290 ? -19.609 32.833 44.611 1.00 57.28 290 ASN A CA 1
ATOM 2428 C C . ASN A 1 290 ? -20.495 31.591 44.389 1.00 57.28 290 ASN A C 1
ATOM 2430 O O . ASN A 1 290 ? -21.252 31.231 45.290 1.00 57.28 290 ASN A O 1
ATOM 2434 N N . ARG A 1 291 ? -20.395 30.865 43.271 1.00 60.62 291 ARG A N 1
ATOM 2435 C CA . ARG A 1 291 ? -21.139 29.597 43.098 1.00 60.62 291 ARG A CA 1
ATOM 2436 C C . ARG A 1 291 ? -20.419 28.363 43.653 1.00 60.62 291 ARG A C 1
ATOM 2438 O O . ARG A 1 291 ? -21.096 27.452 44.116 1.00 60.62 291 ARG A O 1
ATOM 2445 N N . GLY A 1 292 ? -19.083 28.357 43.694 1.00 63.72 292 GLY A N 1
ATOM 2446 C CA . GLY A 1 292 ? -18.307 27.280 44.331 1.00 63.72 292 GLY A CA 1
ATOM 2447 C C . GLY A 1 292 ? -18.605 27.137 45.829 1.00 63.72 292 GLY A C 1
ATOM 2448 O O . GLY A 1 292 ? -18.748 26.024 46.322 1.00 63.72 292 GLY A O 1
ATOM 2449 N N . HIS A 1 293 ? -18.814 28.260 46.525 1.00 68.50 293 HIS A N 1
ATOM 2450 C CA . HIS A 1 293 ? -19.251 28.271 47.924 1.00 68.50 293 HIS A CA 1
ATOM 2451 C C . HIS A 1 293 ? -20.628 27.608 48.095 1.00 68.50 293 HIS A C 1
ATOM 2453 O O . HIS A 1 293 ? -20.779 26.717 48.920 1.00 68.50 293 HIS A O 1
ATOM 2459 N N . ARG A 1 294 ? -21.603 27.945 47.237 1.00 66.19 294 ARG A N 1
ATOM 2460 C CA . ARG A 1 294 ? -22.957 27.358 47.278 1.00 66.19 294 ARG A CA 1
ATOM 2461 C C . ARG A 1 294 ? -22.983 25.873 46.902 1.00 66.19 294 ARG A C 1
ATOM 2463 O O . ARG A 1 294 ? -23.787 25.115 47.441 1.00 66.19 294 ARG A O 1
ATOM 2470 N N . ALA A 1 295 ? -22.117 25.449 45.981 1.00 68.75 295 ALA A N 1
ATOM 2471 C CA . ALA A 1 295 ? -21.954 24.039 45.631 1.00 68.75 295 ALA A CA 1
ATOM 2472 C C . ALA A 1 295 ? -21.366 23.243 46.807 1.00 68.75 295 ALA A C 1
ATOM 2474 O O . ALA A 1 295 ? -21.890 22.186 47.147 1.00 68.75 295 ALA A O 1
ATOM 2475 N N . LEU A 1 296 ? -20.345 23.788 47.477 1.00 72.56 296 LEU A N 1
ATOM 2476 C CA . LEU A 1 296 ? -19.757 23.201 48.682 1.00 72.56 296 LEU A CA 1
ATOM 2477 C C . LEU A 1 296 ? -20.781 23.113 49.830 1.00 72.56 296 LEU A C 1
ATOM 2479 O O . LEU A 1 296 ? -20.917 22.060 50.446 1.00 72.56 296 LEU A O 1
ATOM 2483 N N . GLU A 1 297 ? -21.558 24.173 50.070 1.00 74.94 297 GLU A N 1
ATOM 2484 C CA . GLU A 1 297 ? -22.659 24.167 51.047 1.00 74.94 297 GLU A CA 1
ATOM 2485 C C . GLU A 1 297 ? -23.725 23.113 50.720 1.00 74.94 297 GLU A C 1
ATOM 2487 O O . GLU A 1 297 ? -24.218 22.436 51.619 1.00 74.94 297 GLU A O 1
ATOM 2492 N N . SER A 1 298 ? -24.055 22.925 49.438 1.00 71.88 298 SER A N 1
ATOM 2493 C CA . SER A 1 298 ? -25.025 21.908 49.008 1.00 71.88 298 SER A CA 1
ATOM 2494 C C . SER A 1 298 ? -24.500 20.488 49.237 1.00 71.88 298 SER A C 1
ATOM 2496 O O . SER A 1 298 ? -25.247 19.624 49.690 1.00 71.88 298 SER A O 1
ATOM 2498 N N . VAL A 1 299 ? -23.207 20.246 48.992 1.00 76.19 299 VAL A N 1
ATOM 2499 C CA . VAL A 1 299 ? -22.556 18.962 49.301 1.00 76.19 299 VAL A CA 1
ATOM 2500 C C . VAL A 1 299 ? -22.554 18.704 50.808 1.00 76.19 299 VAL A C 1
ATOM 2502 O O . VAL A 1 299 ? -22.945 17.618 51.231 1.00 76.19 299 VAL A O 1
ATOM 2505 N N . TYR A 1 300 ? -22.201 19.697 51.631 1.00 79.75 300 TYR A N 1
ATOM 2506 C CA . TYR A 1 300 ? -22.272 19.561 53.089 1.00 79.75 300 TYR A CA 1
ATOM 2507 C C . TYR A 1 300 ? -23.705 19.332 53.587 1.00 79.75 300 TYR A C 1
ATOM 2509 O O . TYR A 1 300 ? -23.917 18.512 54.477 1.00 79.75 300 TYR A O 1
ATOM 2517 N N . SER A 1 301 ? -24.701 20.000 52.999 1.00 72.88 301 SER A N 1
ATOM 2518 C CA . SER A 1 301 ? -26.117 19.772 53.310 1.00 72.88 301 SER A CA 1
ATOM 2519 C C . SER A 1 301 ? -26.550 18.339 52.995 1.00 72.88 301 SER A C 1
ATOM 2521 O O . SER A 1 301 ? -27.261 17.737 53.792 1.00 72.88 301 SER A O 1
ATOM 2523 N N . LEU A 1 302 ? -26.124 17.784 51.858 1.00 69.50 302 LEU A N 1
ATOM 2524 C CA . LEU A 1 302 ? -26.441 16.410 51.458 1.00 69.50 302 LEU A CA 1
ATOM 2525 C C . LEU A 1 302 ? -25.718 15.368 52.325 1.00 69.50 302 LEU A C 1
ATOM 2527 O O . LEU A 1 302 ? -26.279 14.317 52.607 1.00 69.50 302 LEU A O 1
ATOM 2531 N N . GLN A 1 303 ? -24.501 15.662 52.789 1.00 68.94 303 GLN A N 1
ATOM 2532 C CA . GLN A 1 303 ? -23.751 14.797 53.711 1.00 68.94 303 GLN A CA 1
ATOM 2533 C C . GLN A 1 303 ? -24.314 14.801 55.142 1.00 68.94 303 GLN A C 1
ATOM 2535 O O . GLN A 1 303 ? -24.164 13.813 55.861 1.00 68.94 303 GLN A O 1
ATOM 2540 N N . ASN A 1 304 ? -24.959 15.897 55.552 1.00 64.81 304 ASN A N 1
ATOM 2541 C CA . ASN A 1 304 ? -25.545 16.063 56.885 1.00 64.81 304 ASN A CA 1
ATOM 2542 C C . ASN A 1 304 ? -27.032 15.671 56.966 1.00 64.81 304 ASN A C 1
ATOM 2544 O O . ASN A 1 304 ? -27.592 15.666 58.061 1.00 64.81 304 ASN A O 1
ATOM 2548 N N . MET A 1 305 ? -27.669 15.313 55.847 1.00 49.56 305 MET A N 1
ATOM 2549 C CA . MET A 1 305 ? -28.970 14.636 55.837 1.00 49.56 305 MET A CA 1
ATOM 2550 C C . MET A 1 305 ? -28.768 13.149 56.168 1.00 49.56 305 MET A C 1
ATOM 2552 O O . MET A 1 305 ? -28.699 12.304 55.278 1.00 49.56 305 MET A O 1
ATOM 2556 N N . LYS A 1 306 ? -28.620 12.845 57.460 1.00 43.56 306 LYS A N 1
ATOM 2557 C CA . LYS A 1 306 ? -28.841 11.502 58.013 1.00 43.56 306 LYS A CA 1
ATOM 2558 C C . LYS A 1 306 ? -30.262 11.382 58.538 1.00 43.56 306 LYS A C 1
ATOM 2560 O O . LYS A 1 306 ? -30.724 12.361 59.165 1.00 43.56 306 LYS A O 1
#